Protein 6CZH (pdb70)

B-factor: mean 21.96, std 10.74, range [3.91, 73.45]

Radius of gyration: 17.22 Å; Cα contacts (8 Å, |Δi|>4): 605; chains: 2; bounding box: 49×54×32 Å

Foldseek 3Di:
DLQAAKWWKWKAKQVGKIKTWMKHWADDDPFKIKIWIWTAIPVGQTWTKIWMFGQDPVRWTWTWMFTVSVVGKIKIFTWAPPDSFKIKTWIAIPVGMTMIMMIGD/DAPLCPLPAAKWWKWKAKQVRKIKTWIKHWADDDNFKIKIWIWIAIPVGQTWTKIWMWGQDPVRWTWIWMFTVSVVRKIKIWTWADPDSFKIKTWIAIPVGMTMIMMIGD

Sequence (215 aa):
QLLPGTWQVTMMTTNEDGQTSQGQMMHFQPRSPYTLDIIVAQGTISDGRPITGYGKVTVKTDDTLHVNITTYPSLGNIKVQGQITMDSPTQATWNSTTSDGKKLTGTTLQRMSRAAQLLPGTWQVTMMTNEDGQTSQGQMHFQPRSPYTLDIVAQGTISDGRPITGYGKVTVKTDDTLHVVNITTYPSLGNIKVQGQITMDSPTQATWNSTTSDGKKLTGTTLQR

Structure (mmCIF, N/CA/C/O backbone):
data_6CZH
#
_entry.id   6CZH
#
_cell.length_a   48.061
_cell.length_b   59.382
_cell.length_c   72.836
_cell.angle_alpha   90.000
_cell.angle_beta   90.000
_cell.angle_gamma   90.000
#
_symmetry.space_group_name_H-M   'P 21 21 21'
#
loop_
_entity.id
_entity.type
_entity.pdbx_description
1 polymer mFAP0
2 non-polymer (5Z)-5-(3,5-difluoro-4-hydroxybenzylidene)-2,3-dimethyl-3,5-dihydro-4H-imidazol-4-one
3 water water
#
loop_
_atom_site.group_PDB
_atom_site.id
_atom_site.type_symbol
_atom_site.label_atom_id
_atom_site.label_alt_id
_atom_site.label_comp_id
_atom_site.label_asym_id
_atom_site.label_entity_id
_atom_site.label_seq_id
_atom_site.pdbx_PDB_ins_code
_atom_site.Cartn_x
_atom_site.Cartn_y
_atom_site.Cartn_z
_atom_site.occupancy
_atom_site.B_iso_or_equiv
_atom_site.auth_seq_id
_atom_site.auth_comp_id
_atom_site.auth_asym_id
_atom_site.auth_atom_id
_atom_site.pdbx_PDB_model_num
ATOM 1 N N . GLN A 1 6 ? 63.927 10.732 -1.077 1.00 40.23 6 GLN A N 1
ATOM 2 C CA . GLN A 1 6 ? 64.844 11.539 -1.874 1.00 24.95 6 GLN A CA 1
ATOM 3 C C . GLN A 1 6 ? 64.155 12.796 -2.396 1.00 14.81 6 GLN A C 1
ATOM 4 O O . GLN A 1 6 ? 64.810 13.791 -2.697 1.00 25.26 6 GLN A O 1
ATOM 10 N N . LEU A 1 7 ? 62.827 12.742 -2.502 1.00 21.99 7 LEU A N 1
ATOM 11 C CA . LEU A 1 7 ? 62.061 13.846 -3.066 1.00 25.49 7 LEU A CA 1
ATOM 12 C C . LEU A 1 7 ? 61.603 14.857 -2.022 1.00 22.08 7 LEU A C 1
ATOM 13 O O . LEU A 1 7 ? 61.212 15.971 -2.386 1.00 22.53 7 LEU A O 1
ATOM 15 N N . LEU A 1 8 ? 61.651 14.505 -0.746 1.00 24.23 8 LEU A N 1
ATOM 16 C CA . LEU A 1 8 ? 61.168 15.367 0.329 1.00 21.54 8 LEU A CA 1
ATOM 17 C C . LEU A 1 8 ? 61.973 16.655 0.473 1.00 16.36 8 LEU A C 1
ATOM 18 O O . LEU A 1 8 ? 61.383 17.729 0.665 1.00 21.40 8 LEU A O 1
ATOM 23 N N . PRO A 1 9 ? 63.305 16.600 0.413 1.00 15.70 9 PRO A N 1
ATOM 24 C CA . PRO A 1 9 ? 64.104 17.795 0.711 1.00 15.69 9 PRO A CA 1
ATOM 25 C C . PRO A 1 9 ? 63.636 19.017 -0.071 1.00 20.68 9 PRO A C 1
ATOM 26 O O . PRO A 1 9 ? 63.322 18.940 -1.261 1.00 23.70 9 PRO A O 1
ATOM 30 N N . GLY A 1 10 ? 63.575 20.148 0.618 1.00 15.98 10 GLY A N 1
ATOM 31 C CA . GLY A 1 10 ? 63.146 21.399 0.032 1.00 14.69 10 GLY A CA 1
ATOM 32 C C . GLY A 1 10 ? 61.931 21.962 0.738 1.00 14.53 10 GLY A C 1
ATOM 33 O O . GLY A 1 10 ? 61.542 21.525 1.826 1.00 11.74 10 GLY A O 1
ATOM 34 N N . THR A 1 11 ? 61.323 22.950 0.096 1.00 15.09 11 THR A N 1
ATOM 35 C CA . THR A 1 11 ? 60.191 23.678 0.647 1.00 15.14 11 THR A CA 1
ATOM 36 C C . THR A 1 11 ? 58.899 23.219 -0.015 1.00 19.69 11 THR A C 1
ATOM 37 O O . THR A 1 11 ? 58.843 23.036 -1.235 1.00 16.71 11 THR A O 1
ATOM 41 N N . TRP A 1 12 ? 57.864 23.029 0.800 1.00 9.75 12 TRP A N 1
ATOM 42 C CA . TRP A 1 12 ? 56.552 22.606 0.332 1.00 14.89 12 TRP A CA 1
ATOM 43 C C . TRP A 1 12 ? 55.492 23.581 0.818 1.00 22.68 12 TRP A C 1
ATOM 44 O O . TRP A 1 12 ? 55.534 24.035 1.967 1.00 9.74 12 TRP A O 1
ATOM 55 N N . GLN A 1 13 ? 54.543 23.898 -0.061 1.00 15.77 13 GLN A N 1
ATOM 56 C CA . GLN A 1 13 ? 53.349 24.629 0.338 1.00 16.68 13 GLN A CA 1
ATOM 57 C C . GLN A 1 13 ? 52.353 23.646 0.945 1.00 14.28 13 GLN A C 1
ATOM 58 O O . GLN A 1 13 ? 52.133 22.558 0.400 1.00 17.41 13 GLN A O 1
ATOM 64 N N . VAL A 1 14 ? 51.758 24.015 2.078 1.00 18.58 14 VAL A N 1
ATOM 65 C CA . VAL A 1 14 ? 50.964 23.082 2.869 1.00 13.98 14 VAL A CA 1
ATOM 66 C C . VAL A 1 14 ? 49.610 23.697 3.198 1.00 15.74 14 VAL A C 1
ATOM 67 O O . VAL A 1 14 ? 49.520 24.862 3.600 1.00 12.72 14 VAL A O 1
ATOM 71 N N . THR A 1 15 ? 48.562 22.892 3.039 1.00 12.36 15 THR A N 1
ATOM 72 C CA . THR A 1 15 ? 47.214 23.232 3.468 1.00 18.20 15 THR A CA 1
ATOM 73 C C . THR A 1 15 ? 46.707 22.085 4.326 1.00 10.76 15 THR A C 1
ATOM 74 O O . THR A 1 15 ? 46.898 20.916 3.984 1.00 13.08 15 THR A O 1
ATOM 78 N N . MET A 1 16 ? 46.072 22.408 5.447 1.00 13.33 16 MET A N 1
ATOM 79 C CA A MET A 1 16 ? 45.639 21.389 6.392 0.53 8.63 16 MET A CA 1
ATOM 80 C CA B MET A 1 16 ? 45.619 21.368 6.355 0.47 8.76 16 MET A CA 1
ATOM 81 C C . MET A 1 16 ? 44.253 21.717 6.920 1.00 13.06 16 MET A C 1
ATOM 82 O O . MET A 1 16 ? 43.806 22.866 6.894 1.00 12.59 16 MET A O 1
ATOM 91 N N . THR A 1 17 ? 43.582 20.681 7.409 1.00 11.92 17 THR A N 1
ATOM 92 C CA A THR A 1 17 ? 42.302 20.799 8.087 0.59 12.14 17 THR A CA 1
ATOM 93 C CA B THR A 1 17 ? 42.308 20.807 8.096 0.41 12.16 17 THR A CA 1
ATOM 94 C C . THR A 1 17 ? 42.331 19.878 9.298 1.00 9.49 17 THR A C 1
ATOM 95 O O . THR A 1 17 ? 42.893 18.781 9.232 1.00 14.26 17 THR A O 1
ATOM 102 N N . ASN A 1 18 ? 41.742 20.322 10.406 1.00 10.61 18 ASN A N 1
ATOM 103 C CA . ASN A 1 18 ? 41.748 19.487 11.596 1.00 9.13 18 ASN A CA 1
ATOM 104 C C . ASN A 1 18 ? 40.323 19.110 11.984 1.00 11.36 18 ASN A C 1
ATOM 105 O O . ASN A 1 18 ? 39.338 19.573 11.397 1.00 9.70 18 ASN A O 1
ATOM 110 N N . GLU A 1 19 ? 40.241 18.226 12.976 1.00 11.72 19 GLU A N 1
ATOM 111 C CA . GLU A 1 19 ? 38.966 17.657 13.392 1.00 16.97 19 GLU A CA 1
ATOM 112 C C . GLU A 1 19 ? 38.058 18.691 14.037 1.00 16.96 19 GLU A C 1
ATOM 113 O O . GLU A 1 19 ? 36.838 18.486 14.085 1.00 14.21 19 GLU A O 1
ATOM 119 N N . ASP A 1 20 ? 38.623 19.787 14.543 1.00 11.14 20 ASP A N 1
ATOM 120 C CA . ASP A 1 20 ? 37.833 20.900 15.049 1.00 14.43 20 ASP A CA 1
ATOM 121 C C . ASP A 1 20 ? 37.299 21.790 13.939 1.00 14.82 20 ASP A C 1
ATOM 122 O O . ASP A 1 20 ? 36.759 22.863 14.230 1.00 14.52 20 ASP A O 1
ATOM 127 N N . GLY A 1 21 ? 37.434 21.376 12.680 1.00 12.23 21 GLY A N 1
ATOM 128 C CA . GLY A 1 21 ? 36.903 22.159 11.582 1.00 11.52 21 GLY A CA 1
ATOM 129 C C . GLY A 1 21 ? 37.675 23.417 11.270 1.00 12.76 21 GLY A C 1
ATOM 130 O O . GLY A 1 21 ? 37.134 24.321 10.626 1.00 12.78 21 GLY A O 1
ATOM 131 N N . GLN A 1 22 ? 38.919 23.511 11.720 1.00 12.45 22 GLN A N 1
ATOM 132 C CA . GLN A 1 22 ? 39.786 24.621 11.373 1.00 10.22 22 GLN A CA 1
ATOM 133 C C . GLN A 1 22 ? 40.657 24.236 10.177 1.00 7.81 22 GLN A C 1
ATOM 134 O O . GLN A 1 22 ? 40.865 23.057 9.884 1.00 12.75 22 GLN A O 1
ATOM 140 N N . THR A 1 23 ? 41.149 25.248 9.475 1.00 12.25 23 THR A N 1
ATOM 141 C CA . THR A 1 23 ? 42.077 25.047 8.375 1.00 13.02 23 THR A CA 1
ATOM 142 C C . THR A 1 23 ? 43.355 25.832 8.638 1.00 18.71 23 THR A C 1
ATOM 143 O O . THR A 1 23 ? 43.382 26.764 9.445 1.00 13.38 23 THR A O 1
ATOM 147 N N . SER A 1 24 ? 44.422 25.448 7.945 1.00 14.42 24 SER A N 1
ATOM 148 C CA . SER A 1 24 ? 45.699 26.127 8.095 1.00 15.18 24 SER A CA 1
ATOM 149 C C . SER A 1 24 ? 46.389 26.202 6.742 1.00 8.41 24 SER A C 1
ATOM 150 O O . SER A 1 24 ? 46.135 25.388 5.852 1.00 11.99 24 SER A O 1
ATOM 153 N N . GLN A 1 25 ? 47.250 27.208 6.591 1.00 13.08 25 GLN A N 1
ATOM 154 C CA . GLN A 1 25 ? 48.037 27.400 5.383 1.00 10.78 25 GLN A CA 1
ATOM 155 C C . GLN A 1 25 ? 49.448 27.808 5.781 1.00 9.26 25 GLN A C 1
ATOM 156 O O . GLN A 1 25 ? 49.639 28.545 6.753 1.00 10.24 25 GLN A O 1
ATOM 159 N N . GLY A 1 26 ? 50.436 27.314 5.042 1.00 14.46 26 GLY A N 1
ATOM 160 C CA . GLY A 1 26 ? 51.815 27.658 5.356 1.00 13.84 26 GLY A CA 1
ATOM 161 C C . GLY A 1 26 ? 52.792 26.832 4.550 1.00 10.42 26 GLY A C 1
ATOM 162 O O . GLY A 1 26 ? 52.493 26.403 3.429 1.00 11.90 26 GLY A O 1
ATOM 163 N N . GLN A 1 27 ? 53.967 26.615 5.137 1.00 9.10 27 GLN A N 1
ATOM 164 C CA . GLN A 1 27 ? 55.042 25.915 4.456 1.00 10.41 27 GLN A CA 1
ATOM 165 C C . GLN A 1 27 ? 55.696 24.918 5.397 1.00 6.79 27 GLN A C 1
ATOM 166 O O . GLN A 1 27 ? 55.667 25.068 6.625 1.00 7.78 27 GLN A O 1
ATOM 172 N N A MET A 1 28 ? 56.260 23.876 4.804 0.82 6.31 28 MET A N 1
ATOM 173 N N B MET A 1 28 ? 56.316 23.908 4.794 0.18 6.80 28 MET A N 1
ATOM 174 C CA A MET A 1 28 ? 57.120 22.941 5.511 0.82 7.26 28 MET A CA 1
ATOM 175 C CA B MET A 1 28 ? 57.108 22.914 5.504 0.18 7.72 28 MET A CA 1
ATOM 176 C C A MET A 1 28 ? 58.432 22.841 4.754 0.82 9.32 28 MET A C 1
ATOM 177 C C B MET A 1 28 ? 58.422 22.729 4.762 0.18 9.23 28 MET A C 1
ATOM 178 O O A MET A 1 28 ? 58.449 22.845 3.520 0.82 9.99 28 MET A O 1
ATOM 179 O O B MET A 1 28 ? 58.428 22.544 3.541 0.18 10.08 28 MET A O 1
ATOM 188 N N . HIS A 1 29 ? 59.530 22.786 5.496 1.00 6.66 29 HIS A N 1
ATOM 189 C CA . HIS A 1 29 ? 60.863 22.753 4.916 1.00 5.66 29 HIS A CA 1
ATOM 190 C C . HIS A 1 29 ? 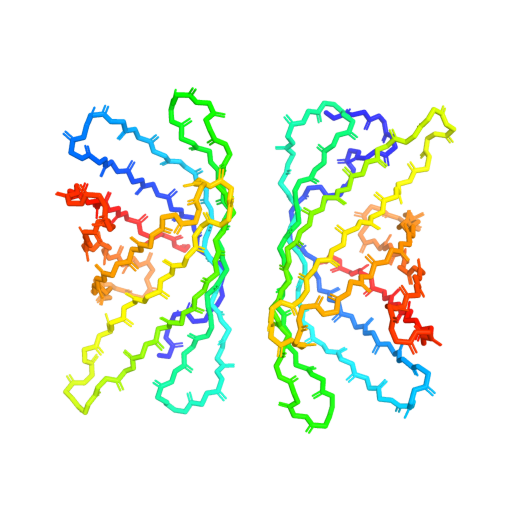61.589 21.531 5.453 1.00 8.57 29 HIS A C 1
ATOM 191 O O . HIS A 1 29 ? 61.659 21.334 6.672 1.00 5.81 29 HIS A O 1
ATOM 198 N N . PHE A 1 30 ? 62.110 20.709 4.545 1.00 7.00 30 PHE A N 1
ATOM 199 C CA . PHE A 1 30 ? 62.734 19.438 4.880 1.00 8.05 30 PHE A CA 1
ATOM 200 C C . PHE A 1 30 ? 64.223 19.504 4.581 1.00 12.28 30 PHE A C 1
ATOM 201 O O . PHE A 1 30 ? 64.623 19.903 3.483 1.00 13.46 30 PHE A O 1
ATOM 209 N N . GLN A 1 31 ? 65.033 19.100 5.555 1.00 9.15 31 GLN A N 1
ATOM 210 C CA . GLN A 1 31 ? 66.486 19.158 5.470 1.00 15.00 31 GLN A CA 1
ATOM 211 C C . GLN A 1 31 ? 67.048 17.753 5.632 1.00 15.88 31 GLN A C 1
ATOM 212 O O . GLN A 1 31 ? 66.871 17.144 6.700 1.00 13.90 31 GLN A O 1
ATOM 218 N N . PRO A 1 32 ? 67.717 17.185 4.631 1.00 21.85 32 PRO A N 1
ATOM 219 C CA . PRO A 1 32 ? 68.306 15.854 4.819 1.00 22.28 32 PRO A CA 1
ATOM 220 C C . PRO A 1 32 ? 69.340 15.874 5.936 1.00 14.71 32 PRO A C 1
ATOM 221 O O . PRO A 1 32 ? 70.091 16.836 6.096 1.00 19.45 32 PRO A O 1
ATOM 225 N N . ARG A 1 33 ? 69.353 14.815 6.724 1.00 21.93 33 ARG A N 1
ATOM 226 C CA . ARG A 1 33 ? 70.288 14.695 7.838 1.00 26.66 33 ARG A CA 1
ATOM 227 C C . ARG A 1 33 ? 71.101 13.415 7.787 1.00 35.70 33 ARG A C 1
ATOM 228 O O . ARG A 1 33 ? 72.313 13.449 8.018 1.00 35.15 33 ARG A O 1
ATOM 236 N N . SER A 1 34 ? 70.464 12.294 7.497 1.00 29.02 34 SER A N 1
ATOM 237 C CA . SER A 1 34 ? 71.103 10.995 7.383 1.00 40.50 34 SER A CA 1
ATOM 238 C C . SER A 1 34 ? 70.257 10.158 6.435 1.00 29.36 34 SER A C 1
ATOM 239 O O . SER A 1 34 ? 69.225 10.636 5.946 1.00 31.57 34 SER A O 1
ATOM 242 N N . PRO A 1 35 ? 70.652 8.921 6.137 1.00 29.80 35 PRO A N 1
ATOM 243 C CA . PRO A 1 35 ? 69.797 8.077 5.290 1.00 32.70 35 PRO A CA 1
ATOM 244 C C . PRO A 1 35 ? 68.448 7.781 5.917 1.00 32.80 35 PRO A C 1
ATOM 245 O O . PRO A 1 35 ? 67.520 7.396 5.195 1.00 30.01 35 PRO A O 1
ATOM 249 N N . TYR A 1 36 ? 68.300 7.962 7.231 1.00 24.03 36 TYR A N 1
ATOM 250 C CA . TYR A 1 36 ? 67.095 7.537 7.934 1.00 43.59 36 TYR A CA 1
ATOM 251 C C . TYR A 1 36 ? 66.326 8.684 8.581 1.00 36.36 36 TYR A C 1
ATOM 252 O O . TYR A 1 36 ? 65.353 8.426 9.298 1.00 31.23 36 TYR A O 1
ATOM 261 N N . THR A 1 37 ? 66.714 9.937 8.350 1.00 27.87 37 THR A N 1
ATOM 262 C CA . THR A 1 37 ? 65.974 11.042 8.946 1.00 26.77 37 THR A CA 1
ATOM 263 C C . THR A 1 37 ? 66.181 12.319 8.144 1.00 27.36 37 THR A C 1
ATOM 264 O O . THR A 1 37 ? 67.261 12.565 7.600 1.00 20.65 37 THR A O 1
ATOM 268 N N . LEU A 1 38 ? 65.119 13.120 8.080 1.00 20.87 38 LEU A N 1
ATOM 269 C CA . LEU A 1 38 ? 65.168 14.498 7.618 1.00 16.02 38 LEU A CA 1
ATOM 270 C C . LEU A 1 38 ? 64.610 15.388 8.719 1.00 13.77 38 LEU A C 1
ATOM 271 O O . LEU A 1 38 ? 63.679 14.995 9.432 1.00 13.58 38 LEU A O 1
ATOM 276 N N . ASP A 1 39 ? 65.184 16.579 8.859 1.00 14.59 39 ASP A N 1
ATOM 277 C CA . ASP A 1 39 ? 64.649 17.569 9.783 1.00 13.49 39 ASP A CA 1
ATOM 278 C C . ASP A 1 39 ? 63.542 18.365 9.107 1.00 8.81 39 ASP A C 1
ATOM 279 O O . ASP A 1 39 ? 63.594 18.618 7.903 1.00 12.89 39 ASP A O 1
ATOM 284 N N . ILE A 1 40 ? 62.536 18.758 9.886 1.00 9.63 40 ILE A N 1
ATOM 285 C CA A ILE A 1 40 ? 61.412 19.558 9.406 0.48 10.24 40 ILE A CA 1
ATOM 286 C CA B ILE A 1 40 ? 61.436 19.568 9.388 0.52 10.29 40 ILE A CA 1
ATOM 287 C C . ILE A 1 40 ? 61.311 20.815 10.250 1.00 9.61 40 ILE A C 1
ATOM 288 O O . ILE A 1 40 ? 61.487 20.761 11.474 1.00 9.46 40 ILE A O 1
ATOM 297 N N . VAL A 1 41 ? 61.017 21.943 9.602 1.00 5.14 41 VAL A N 1
ATOM 298 C CA . VAL A 1 41 ? 60.557 23.159 10.265 1.00 5.83 41 VAL A CA 1
ATOM 299 C C . VAL A 1 41 ? 59.302 23.607 9.531 1.00 8.42 41 VAL A C 1
ATOM 300 O O . VAL A 1 41 ? 59.158 23.393 8.323 1.00 9.15 41 VAL A O 1
ATOM 304 N N . ALA A 1 42 ? 58.376 24.213 10.270 1.00 6.37 42 ALA A N 1
ATOM 305 C CA . ALA A 1 42 ? 57.067 24.525 9.721 1.00 7.84 42 ALA A CA 1
ATOM 306 C C . ALA A 1 42 ? 56.645 25.925 10.138 1.00 8.95 42 ALA A C 1
ATOM 307 O O . ALA A 1 42 ? 56.904 26.349 11.268 1.00 7.75 42 ALA A O 1
ATOM 309 N N . GLN A 1 43 ? 56.000 26.635 9.214 1.00 7.73 43 GLN A N 1
ATOM 310 C CA . GLN A 1 43 ? 55.441 27.959 9.460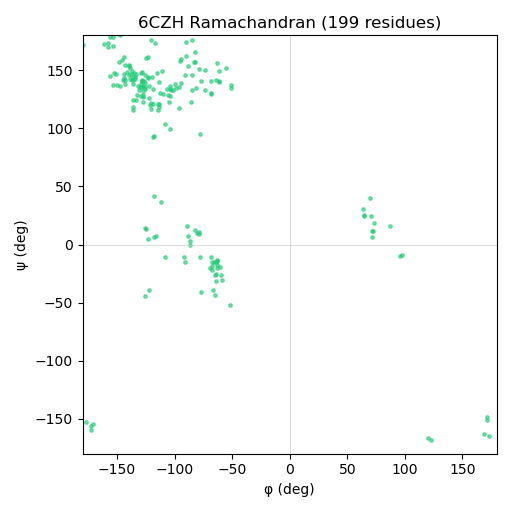 1.00 11.03 43 GLN A CA 1
ATOM 311 C C . GLN A 1 43 ? 54.058 28.044 8.833 1.00 10.57 43 GLN A C 1
ATOM 312 O O . GLN A 1 43 ? 53.797 27.434 7.793 1.00 12.59 43 GLN A O 1
ATOM 318 N N . GLY A 1 44 ? 53.184 28.837 9.444 1.00 13.29 44 GLY A N 1
ATOM 319 C CA . GLY A 1 44 ? 51.888 29.084 8.839 1.00 11.11 44 GLY A CA 1
ATOM 320 C C . GLY A 1 44 ? 50.947 29.775 9.805 1.00 8.53 44 GLY A C 1
ATOM 321 O O . GLY A 1 44 ? 51.373 30.342 10.813 1.00 10.90 44 GLY A O 1
ATOM 322 N N . THR A 1 45 ? 49.658 29.714 9.472 1.00 12.55 45 THR A N 1
ATOM 323 C CA . THR A 1 45 ? 48.610 30.330 10.272 1.00 12.78 45 THR A CA 1
ATOM 324 C C . THR A 1 45 ? 47.374 29.442 10.261 1.00 13.89 45 THR A C 1
ATOM 325 O O . THR A 1 45 ? 47.003 28.890 9.219 1.00 11.46 45 THR A O 1
ATOM 329 N N . ILE A 1 46 ? 46.745 29.303 11.421 1.00 15.93 46 ILE A N 1
ATOM 330 C CA . ILE A 1 46 ? 45.481 28.587 11.539 1.00 10.75 46 ILE A CA 1
ATOM 331 C C . ILE A 1 46 ? 44.337 29.568 11.307 1.00 14.48 46 ILE A C 1
ATOM 332 O O . ILE A 1 46 ? 44.465 30.774 11.537 1.00 13.93 46 ILE A O 1
ATOM 337 N N . SER A 1 47 ? 43.198 29.041 10.850 1.00 13.40 47 SER A N 1
ATOM 338 C CA . SER A 1 47 ? 42.070 29.890 10.477 1.00 21.05 47 SER A CA 1
ATOM 339 C C . SER A 1 47 ? 41.493 30.665 11.656 1.00 22.35 47 SER A C 1
ATOM 340 O O . SER A 1 47 ? 40.723 31.608 11.442 1.00 24.33 47 SER A O 1
ATOM 343 N N . ASP A 1 48 ? 41.821 30.288 12.888 1.00 12.52 48 ASP A N 1
ATOM 344 C CA . ASP A 1 48 ? 41.409 31.071 14.044 1.00 23.09 48 ASP A CA 1
ATOM 345 C C . ASP A 1 48 ? 42.397 32.182 14.371 1.00 30.09 48 ASP A C 1
ATOM 346 O O . ASP A 1 48 ? 42.209 32.889 15.368 1.00 25.10 48 ASP A O 1
ATOM 351 N N . GLY A 1 49 ? 43.441 32.350 13.558 1.00 25.18 49 GLY A N 1
ATOM 352 C CA . GLY A 1 49 ? 44.424 33.393 13.746 1.00 19.28 49 GLY A CA 1
ATOM 353 C C . GLY A 1 49 ? 45.693 32.966 14.457 1.00 21.82 49 GLY A C 1
ATOM 354 O O . GLY A 1 49 ? 46.643 33.756 14.506 1.00 24.19 49 GLY A O 1
ATOM 355 N N . ARG A 1 50 ? 45.741 31.754 15.001 1.00 17.12 50 ARG A N 1
ATOM 356 C CA . ARG A 1 50 ? 46.917 31.311 15.744 1.00 15.50 50 ARG A CA 1
ATOM 357 C C . ARG A 1 50 ? 48.104 31.132 14.804 1.00 17.88 50 ARG A C 1
ATOM 358 O O . ARG A 1 50 ? 47.983 30.445 13.782 1.00 12.81 50 ARG A O 1
ATOM 366 N N . PRO A 1 51 ? 49.262 31.708 15.118 1.00 15.54 51 PRO A N 1
ATOM 367 C CA . PRO A 1 51 ? 50.447 31.477 14.287 1.00 17.41 51 PRO A CA 1
ATOM 368 C C . PRO A 1 51 ? 51.000 30.078 14.494 1.00 10.28 51 PRO A C 1
ATOM 369 O O . PRO A 1 51 ? 50.886 29.491 15.573 1.00 13.18 51 PRO A O 1
ATOM 373 N N . ILE A 1 52 ? 51.623 29.550 13.442 1.00 9.86 52 ILE A N 1
ATOM 374 C CA . ILE A 1 52 ? 52.206 28.213 13.459 1.00 12.72 52 ILE A CA 1
ATOM 375 C C . ILE A 1 52 ? 53.721 28.332 13.349 1.00 9.07 52 ILE A C 1
ATOM 376 O O . ILE A 1 52 ? 54.239 28.881 12.369 1.00 12.23 52 ILE A O 1
ATOM 381 N N . THR A 1 53 ? 54.423 27.808 14.351 1.00 9.46 53 THR A N 1
ATOM 382 C CA . THR A 1 53 ? 55.865 27.584 14.291 1.00 12.46 53 THR A CA 1
ATOM 383 C C . THR A 1 53 ? 56.132 26.207 14.874 1.00 10.08 53 THR A C 1
ATOM 384 O O . THR A 1 53 ? 55.742 25.928 16.011 1.00 16.61 53 THR A O 1
ATOM 388 N N . GLY A 1 54 ? 56.787 25.345 14.102 1.00 10.98 54 GLY A N 1
ATOM 389 C CA . GLY A 1 54 ? 56.999 23.980 14.525 1.00 7.04 54 GLY A CA 1
ATOM 390 C C . GLY A 1 54 ? 58.300 23.436 13.976 1.00 11.61 54 GLY A C 1
ATOM 391 O O . GLY A 1 54 ? 58.834 23.917 12.974 1.00 8.58 54 GLY A O 1
ATOM 392 N N . TYR A 1 55 ? 58.810 22.416 14.661 1.00 9.04 55 TYR A N 1
ATOM 393 C CA . TYR A 1 55 ? 60.028 21.757 14.214 1.00 10.42 55 TYR A CA 1
ATOM 394 C C . TYR A 1 55 ? 60.001 20.303 14.652 1.00 11.51 55 TYR A C 1
ATOM 395 O O . TYR A 1 55 ? 59.458 19.968 15.710 1.00 16.09 55 TYR A O 1
ATOM 404 N N . GLY A 1 56 ? 60.595 19.445 13.834 1.00 12.78 56 GLY A N 1
ATOM 405 C CA . GLY A 1 56 ? 60.579 18.034 14.128 1.00 15.20 56 GLY A CA 1
ATOM 406 C C . GLY A 1 56 ? 61.482 17.264 13.200 1.00 21.08 56 GLY A C 1
ATOM 407 O O . GLY A 1 56 ? 62.439 17.806 12.642 1.00 15.49 56 GLY A O 1
ATOM 408 N N . LYS A 1 57 ? 61.148 15.992 13.030 1.00 16.43 57 LYS A N 1
ATOM 409 C CA . LYS A 1 57 ? 61.954 15.088 12.230 1.00 23.92 57 LYS A CA 1
ATOM 410 C C . LYS A 1 57 ? 61.048 14.123 11.487 1.00 22.30 57 LYS A C 1
ATOM 411 O O . LYS A 1 57 ? 60.009 13.706 12.007 1.00 24.05 57 LYS A O 1
ATOM 414 N N . VAL A 1 58 ? 61.436 13.793 10.260 1.00 19.47 58 VAL A N 1
ATOM 415 C CA . VAL A 1 58 ? 60.868 12.670 9.528 1.00 15.41 58 VAL A CA 1
ATOM 416 C C . VAL A 1 58 ? 61.806 11.491 9.731 1.00 32.33 58 VAL A C 1
ATOM 417 O O . VAL A 1 58 ? 62.979 11.556 9.349 1.00 25.08 58 VAL A O 1
ATOM 421 N N . THR A 1 59 ? 61.306 10.427 10.352 1.00 27.33 59 THR A N 1
ATOM 422 C CA . THR A 1 59 ? 62.069 9.200 10.540 1.00 21.85 59 THR A CA 1
ATOM 423 C C . THR A 1 59 ? 61.620 8.180 9.504 1.00 16.88 59 THR A C 1
ATOM 424 O O . THR A 1 59 ? 60.418 7.982 9.302 1.00 29.29 59 THR A O 1
ATOM 426 N N . VAL A 1 60 ? 62.583 7.543 8.847 1.00 37.93 60 VAL A N 1
ATOM 427 C CA . VAL A 1 60 ? 62.309 6.560 7.806 1.00 28.89 60 VAL A CA 1
ATOM 428 C C . VAL A 1 60 ? 62.565 5.178 8.388 1.00 33.45 60 VAL A C 1
ATOM 429 O O . VAL A 1 60 ? 63.670 4.890 8.863 1.00 30.70 60 VAL A O 1
ATOM 433 N N . LYS A 1 61 ? 61.547 4.323 8.356 1.00 26.64 61 LYS A N 1
ATOM 434 C CA . LYS A 1 61 ? 61.695 2.966 8.854 1.00 49.78 61 LYS A CA 1
ATOM 435 C C . LYS A 1 61 ? 62.268 2.069 7.757 1.00 46.27 61 LYS A C 1
ATOM 436 O O . LYS A 1 61 ? 62.473 2.488 6.616 1.00 51.26 61 LYS A O 1
ATOM 442 N N . THR A 1 62 ? 62.531 0.809 8.110 1.00 49.11 62 THR A N 1
ATOM 443 C CA . THR A 1 62 ? 63.108 -0.120 7.144 1.00 59.01 62 THR A CA 1
ATOM 444 C C . THR A 1 62 ? 62.164 -0.380 5.977 1.00 50.13 62 THR A C 1
ATOM 445 O O . THR A 1 62 ? 62.620 -0.628 4.855 1.00 41.97 62 THR A O 1
ATOM 449 N N . ASP A 1 63 ? 60.854 -0.329 6.217 1.00 52.24 63 ASP A N 1
ATOM 450 C CA . ASP A 1 63 ? 59.858 -0.493 5.164 1.00 64.76 63 ASP A CA 1
ATOM 451 C C . ASP A 1 63 ? 59.599 0.797 4.391 1.00 58.99 63 ASP A C 1
ATOM 452 O O . ASP A 1 63 ? 58.621 0.866 3.636 1.00 43.20 63 ASP A O 1
ATOM 457 N N . ASP A 1 64 ? 60.444 1.813 4.568 1.00 45.90 64 ASP A N 1
ATOM 458 C CA . ASP A 1 64 ? 60.374 3.083 3.853 1.00 44.87 64 ASP A CA 1
ATOM 459 C C . ASP A 1 64 ? 59.196 3.947 4.282 1.00 46.56 64 ASP A C 1
ATOM 460 O O . ASP A 1 64 ? 58.952 4.992 3.666 1.00 56.67 64 ASP A O 1
ATOM 462 N N . THR A 1 65 ? 58.456 3.549 5.315 1.00 41.39 65 THR A N 1
ATOM 463 C CA . THR A 1 65 ? 57.374 4.390 5.808 1.00 37.92 65 THR A CA 1
ATOM 464 C C . THR A 1 65 ? 57.935 5.697 6.353 1.00 35.92 65 THR A C 1
ATOM 465 O O . THR A 1 65 ? 58.995 5.721 6.984 1.00 25.18 65 THR A O 1
ATOM 469 N N . LEU A 1 66 ? 57.215 6.789 6.102 1.00 33.53 66 LEU A N 1
ATOM 470 C CA . LEU A 1 66 ? 57.647 8.133 6.479 1.00 33.08 66 LEU A CA 1
ATOM 471 C C . LEU A 1 66 ? 56.851 8.579 7.699 1.00 18.92 66 LEU A C 1
ATOM 472 O O . LEU A 1 66 ? 55.711 9.032 7.578 1.00 27.72 66 LEU A O 1
ATOM 477 N N . HIS A 1 67 ? 57.460 8.462 8.873 1.00 25.72 67 HIS A N 1
ATOM 478 C CA . HIS A 1 67 ? 56.850 8.898 10.120 1.00 27.95 67 HIS A CA 1
ATOM 479 C C . HIS A 1 67 ? 57.342 10.293 10.477 1.00 29.21 67 HIS A C 1
ATOM 480 O O . HIS A 1 67 ? 58.539 10.583 10.388 1.00 23.64 67 HIS A O 1
ATOM 487 N N . VAL A 1 68 ? 56.415 11.157 10.883 1.00 21.88 68 VAL A N 1
ATOM 488 C CA . VAL A 1 68 ? 56.726 12.540 11.221 1.00 16.98 68 VAL A CA 1
ATOM 489 C C . VAL A 1 68 ? 56.374 12.783 12.683 1.00 16.87 68 VAL A C 1
ATOM 490 O O . VAL A 1 68 ? 55.299 12.384 13.148 1.00 17.81 68 VAL A O 1
ATOM 494 N N . ASN A 1 69 ? 57.291 13.420 13.406 1.00 15.61 69 ASN A N 1
ATOM 495 C CA . ASN A 1 69 ? 57.036 13.949 14.739 1.00 20.28 69 ASN A CA 1
ATOM 496 C C . ASN A 1 69 ? 57.456 15.409 14.752 1.00 26.30 69 ASN A C 1
ATOM 497 O O . ASN A 1 69 ? 58.577 15.737 14.350 1.00 24.96 69 ASN A O 1
ATOM 502 N N . ILE A 1 70 ? 56.559 16.282 15.207 1.00 17.80 70 ILE A N 1
ATOM 503 C CA . ILE A 1 70 ? 56.809 17.716 15.207 1.00 17.62 70 ILE A CA 1
ATOM 504 C C . ILE A 1 70 ? 56.167 18.340 16.438 1.00 16.94 70 ILE A C 1
ATOM 505 O O . ILE A 1 70 ? 55.076 17.935 16.858 1.00 16.41 70 ILE A O 1
ATOM 510 N N . THR A 1 71 ? 56.857 19.319 17.022 1.00 15.13 71 THR A N 1
ATOM 511 C CA A THR A 1 71 ? 56.357 20.080 18.158 0.61 19.03 71 THR A CA 1
ATOM 512 C CA B THR A 1 71 ? 56.349 20.079 18.154 0.39 19.00 71 THR A CA 1
ATOM 513 C C . THR A 1 71 ? 56.178 21.535 17.748 1.00 15.09 71 THR A C 1
ATOM 514 O O . THR A 1 71 ? 56.976 22.076 16.974 1.00 13.02 71 THR A O 1
ATOM 521 N N . TYR A 1 72 ? 55.133 22.172 18.276 1.00 10.14 72 TYR A N 1
ATOM 522 C CA . TYR A 1 72 ? 54.760 23.535 17.898 1.00 10.65 72 TYR A CA 1
ATOM 523 C C . TYR A 1 72 ? 54.832 24.471 19.097 1.00 20.33 72 TYR A C 1
ATOM 524 O O . TYR A 1 72 ? 53.850 24.618 19.840 1.00 17.70 72 TYR A O 1
ATOM 533 N N . PRO A 1 73 ? 55.965 25.145 19.314 1.00 17.78 73 PRO A N 1
ATOM 534 C CA . PRO A 1 73 ? 56.033 26.099 20.434 1.00 18.56 73 PRO A CA 1
ATOM 535 C C . PRO A 1 73 ? 55.009 27.215 20.341 1.00 21.68 73 PRO A C 1
ATOM 536 O O . PRO A 1 73 ? 54.620 27.772 21.376 1.00 25.56 73 PRO A O 1
ATOM 540 N N . SER A 1 74 ? 54.552 27.560 19.138 1.00 13.15 74 SER A N 1
ATOM 541 C CA . SER A 1 74 ? 53.583 28.636 18.985 1.00 13.99 74 SER A CA 1
ATOM 542 C C . SER A 1 74 ? 52.167 28.213 19.348 1.00 17.02 74 SER A C 1
ATOM 543 O O . SER A 1 74 ? 51.288 29.076 19.446 1.00 21.05 74 SER A O 1
ATOM 546 N N . LEU A 1 75 ? 51.930 26.918 19.529 1.00 18.79 75 LEU A N 1
ATOM 547 C CA . LEU A 1 75 ? 50.629 26.361 19.874 1.00 19.47 75 LEU A CA 1
ATOM 548 C C . LEU A 1 75 ? 50.689 25.667 21.228 1.00 22.39 75 LEU A C 1
ATOM 549 O O . LEU A 1 75 ? 50.146 24.578 21.414 1.00 24.77 75 LEU A O 1
ATOM 554 N N . GLY A 1 76 ? 51.372 26.284 22.189 1.00 25.46 76 GLY A N 1
ATOM 555 C CA . GLY A 1 76 ? 51.467 25.701 23.516 1.00 29.13 76 GLY A CA 1
ATOM 556 C C . GLY A 1 76 ? 52.180 24.369 23.557 1.00 30.56 76 GLY A C 1
ATOM 557 O O . GLY A 1 76 ? 51.867 23.529 24.409 1.00 28.20 76 GLY A O 1
ATOM 558 N N . ASN A 1 77 ? 53.132 24.147 22.650 1.00 19.93 77 ASN A N 1
ATOM 559 C CA . ASN A 1 77 ? 53.948 22.935 22.638 1.00 19.95 77 ASN A CA 1
ATOM 560 C C . ASN A 1 77 ? 53.129 21.677 22.362 1.00 19.10 77 ASN A C 1
ATOM 561 O O . ASN A 1 77 ? 53.522 20.579 22.762 1.00 28.50 77 ASN A O 1
ATOM 566 N N . ILE A 1 78 ? 51.987 21.802 21.684 1.00 19.11 78 ILE A N 1
ATOM 567 C CA . ILE A 1 78 ? 51.298 20.599 21.245 1.00 22.09 78 ILE A CA 1
ATOM 568 C C . ILE A 1 78 ? 52.220 19.839 20.297 1.00 23.98 78 ILE A C 1
ATOM 569 O O . ILE A 1 78 ? 53.049 20.427 19.589 1.00 23.04 78 ILE A O 1
ATOM 574 N N . LYS A 1 79 ? 52.081 18.518 20.292 1.00 17.94 79 LYS A N 1
ATOM 575 C CA . LYS A 1 79 ? 52.889 17.643 19.461 1.00 19.68 79 LYS A CA 1
ATOM 576 C C . LYS A 1 79 ? 52.002 16.944 18.441 1.00 26.80 79 LYS A C 1
ATOM 577 O O . LYS A 1 79 ? 50.831 16.659 18.704 1.00 25.04 79 LYS A O 1
ATOM 581 N N . VAL A 1 80 ? 52.568 16.681 17.266 1.00 19.09 80 VAL A N 1
ATOM 582 C CA . VAL A 1 80 ? 51.857 16.021 16.179 1.00 13.39 80 VAL A CA 1
ATOM 583 C C . VAL A 1 80 ? 52.690 14.838 15.717 1.00 24.49 80 VAL A C 1
ATOM 584 O O . VAL A 1 80 ? 53.901 14.970 15.505 1.00 16.75 80 VAL A O 1
ATOM 588 N N . GLN A 1 81 ? 52.045 13.685 15.575 1.00 14.89 81 GLN A N 1
ATOM 589 C CA . GLN A 1 81 ? 52.705 12.457 15.161 1.00 25.13 81 GLN A CA 1
ATOM 590 C C . GLN A 1 81 ? 51.884 11.848 14.041 1.00 19.69 81 GLN A C 1
ATOM 591 O O . GLN A 1 81 ? 50.654 11.780 14.137 1.00 19.89 81 GLN A O 1
ATOM 594 N N . GLY A 1 82 ? 52.550 11.436 12.974 1.00 21.24 82 GLY A N 1
ATOM 595 C CA . GLY A 1 82 ? 51.834 10.882 11.848 1.00 21.68 82 GLY A CA 1
ATOM 596 C C . GLY A 1 82 ? 52.766 10.303 10.809 1.00 20.66 82 GLY A C 1
ATOM 597 O O . GLY A 1 82 ? 53.923 9.986 11.092 1.00 18.92 82 GLY A O 1
ATOM 598 N N . GLN A 1 83 ? 52.235 10.164 9.598 1.00 17.64 83 GLN A N 1
ATOM 599 C CA . GLN A 1 83 ? 52.964 9.610 8.470 1.00 29.50 83 GLN A CA 1
ATOM 600 C C . GLN A 1 83 ? 52.745 10.480 7.246 1.00 21.10 83 GLN A C 1
ATOM 601 O O . GLN A 1 83 ? 51.658 11.027 7.040 1.00 25.21 83 GLN A O 1
ATOM 607 N N . ILE A 1 84 ? 53.790 10.597 6.433 1.00 18.19 84 ILE A N 1
ATOM 608 C CA . ILE A 1 84 ? 53.719 11.272 5.145 1.00 18.97 84 ILE A CA 1
ATOM 609 C C . ILE A 1 84 ? 53.694 10.211 4.055 1.00 24.95 84 ILE A C 1
ATOM 610 O O . ILE A 1 84 ? 54.482 9.256 4.090 1.00 25.29 84 ILE A O 1
ATOM 615 N N . THR A 1 85 ? 52.792 10.376 3.095 1.00 22.65 85 THR A N 1
ATOM 616 C CA . THR A 1 85 ? 52.669 9.486 1.947 1.00 33.60 85 THR A CA 1
ATOM 617 C C . THR A 1 85 ? 53.027 10.271 0.693 1.00 29.89 85 THR A C 1
ATOM 618 O O . THR A 1 85 ? 52.335 11.234 0.344 1.00 32.18 85 THR A O 1
ATOM 622 N N . MET A 1 86 ? 54.106 9.866 0.025 1.00 26.21 86 MET A N 1
ATOM 623 C CA . MET A 1 86 ? 54.559 10.532 -1.197 1.00 38.88 86 MET A CA 1
ATOM 624 C C . MET A 1 86 ? 53.679 10.069 -2.351 1.00 40.30 86 MET A C 1
ATOM 625 O O . MET A 1 86 ? 53.921 9.030 -2.968 1.00 51.23 86 MET A O 1
ATOM 630 N N . ASP A 1 87 ? 52.637 10.851 -2.647 1.00 33.57 87 ASP A N 1
ATOM 631 C CA . ASP A 1 87 ? 51.748 10.491 -3.747 1.00 39.53 87 ASP A CA 1
ATOM 632 C C . ASP A 1 87 ? 52.468 10.578 -5.088 1.00 54.27 87 ASP A C 1
ATOM 633 O O . ASP A 1 87 ? 52.268 9.727 -5.963 1.00 59.01 87 ASP A O 1
ATOM 638 N N . SER A 1 88 ? 53.310 11.595 -5.266 1.00 46.11 88 SER A N 1
ATOM 639 C CA . SER A 1 88 ? 54.076 11.766 -6.493 1.00 35.63 88 SER A CA 1
ATOM 640 C C . SER A 1 88 ? 55.312 12.606 -6.197 1.00 43.63 88 SER A C 1
ATOM 641 O O . SER A 1 88 ? 55.513 13.029 -5.052 1.00 38.01 88 SER A O 1
ATOM 644 N N . PRO A 1 89 ? 56.171 12.858 -7.189 1.00 41.46 89 PRO A N 1
ATOM 645 C CA . PRO A 1 89 ? 57.335 13.725 -6.948 1.00 35.67 89 PRO A CA 1
ATOM 646 C C . PRO A 1 89 ? 56.972 15.157 -6.590 1.00 37.09 89 PRO A C 1
ATOM 647 O O . PRO A 1 89 ? 57.847 15.895 -6.115 1.00 30.22 89 PRO A O 1
ATOM 651 N N . THR A 1 90 ? 55.720 15.575 -6.799 1.00 32.69 90 THR A N 1
ATOM 652 C CA . THR A 1 90 ? 55.306 16.942 -6.505 1.00 27.34 90 THR A CA 1
ATOM 653 C C . THR A 1 90 ? 54.111 17.011 -5.560 1.00 26.02 90 THR A C 1
ATOM 654 O O . THR A 1 90 ? 53.505 18.082 -5.428 1.00 22.52 90 THR A O 1
ATOM 658 N N . GLN A 1 91 ? 53.754 15.913 -4.900 1.00 20.36 91 GLN A N 1
ATOM 659 C CA . GLN A 1 91 ? 52.591 15.924 -4.027 1.00 19.85 91 GLN A CA 1
ATOM 660 C C . GLN A 1 91 ? 52.761 14.863 -2.953 1.00 31.35 91 GLN A C 1
ATOM 661 O O . GLN A 1 91 ? 53.215 13.749 -3.233 1.00 25.14 91 GLN A O 1
ATOM 667 N N . ALA A 1 92 ? 52.404 15.223 -1.723 1.00 17.37 92 ALA A N 1
ATOM 668 C CA . ALA A 1 92 ? 52.435 14.307 -0.597 1.00 23.95 92 ALA A CA 1
ATOM 669 C C . ALA A 1 92 ? 51.200 14.549 0.252 1.00 19.77 92 ALA A C 1
ATOM 670 O O . ALA A 1 92 ? 50.631 15.644 0.247 1.00 19.93 92 ALA A O 1
ATOM 672 N N . THR A 1 93 ? 50.778 13.514 0.970 1.00 25.15 93 THR A N 1
ATOM 673 C CA . THR A 1 93 ? 49.641 13.611 1.870 1.00 17.66 93 THR A CA 1
ATOM 674 C C . THR A 1 93 ? 50.117 13.451 3.304 1.00 25.20 93 THR A C 1
ATOM 675 O O . THR A 1 93 ? 50.983 12.621 3.597 1.00 23.98 93 THR A O 1
ATOM 679 N N . TRP A 1 94 ? 49.547 14.256 4.191 1.00 16.06 94 TRP A N 1
ATOM 680 C CA . TRP A 1 94 ? 49.905 14.273 5.600 1.00 12.05 94 TRP A CA 1
ATOM 681 C C . TRP A 1 94 ? 48.708 13.771 6.396 1.00 16.68 94 TRP A C 1
ATOM 682 O O . TRP A 1 94 ? 47.633 14.379 6.352 1.00 20.84 94 TRP A O 1
ATOM 693 N N . ASN A 1 95 ? 48.891 12.659 7.104 1.00 16.39 95 ASN A N 1
ATOM 694 C CA . ASN A 1 95 ? 47.885 12.109 8.003 1.00 13.38 95 ASN A CA 1
ATOM 695 C C . ASN A 1 95 ? 48.490 12.004 9.392 1.00 20.23 95 ASN A C 1
ATOM 696 O O . ASN A 1 95 ? 49.558 11.407 9.564 1.00 15.03 95 ASN A O 1
ATOM 701 N N . SER A 1 96 ? 47.819 12.584 10.383 1.00 15.79 96 SER A N 1
ATOM 702 C CA . SER A 1 96 ? 48.428 12.690 11.700 1.00 11.98 96 SER A CA 1
ATOM 703 C C . SER A 1 96 ? 47.352 12.859 12.762 1.00 7.20 96 SER A C 1
ATOM 704 O O . SER A 1 96 ? 46.168 13.031 12.462 1.00 16.31 96 SER A O 1
ATOM 707 N N . THR A 1 97 ? 47.802 12.823 14.016 1.00 14.99 97 THR A N 1
ATOM 708 C CA . THR A 1 97 ? 46.988 13.107 15.187 1.00 19.29 97 THR A CA 1
ATOM 709 C C . THR A 1 97 ? 47.782 14.002 16.126 1.00 20.03 97 THR A C 1
ATOM 710 O O . THR A 1 97 ? 48.982 13.792 16.327 1.00 19.35 97 THR A O 1
ATOM 714 N N . THR A 1 98 ? 47.116 15.004 16.693 1.00 14.66 98 THR A N 1
ATOM 715 C CA . THR A 1 98 ? 47.789 15.890 17.630 1.00 15.88 98 THR A CA 1
ATOM 716 C C . THR A 1 98 ? 47.823 15.266 19.020 1.00 24.40 98 THR A C 1
ATOM 717 O O . THR A 1 98 ? 47.118 14.298 19.312 1.00 24.43 98 THR A O 1
ATOM 721 N N . SER A 1 99 ? 48.656 15.842 19.888 1.00 21.55 99 SER A N 1
ATOM 722 C CA . SER A 1 99 ? 48.706 15.391 21.273 1.00 22.15 99 SER A CA 1
ATOM 723 C C . SER A 1 99 ? 47.431 15.724 22.040 1.00 24.35 99 SER A C 1
ATOM 724 O O . SER A 1 99 ? 47.250 15.224 23.157 1.00 24.42 99 SER A O 1
ATOM 727 N N . ASP A 1 100 ? 46.550 16.547 21.475 1.00 18.73 100 ASP A N 1
ATOM 728 C CA . ASP A 1 100 ? 45.217 16.762 22.025 1.00 21.62 100 ASP A CA 1
ATOM 729 C C . ASP A 1 100 ? 44.205 15.735 21.530 1.00 23.25 100 ASP A C 1
ATOM 730 O O . ASP A 1 100 ? 43.038 15.797 21.928 1.00 29.26 100 ASP A O 1
ATOM 735 N N . GLY A 1 101 ? 44.619 14.803 20.674 1.00 21.38 101 GLY A N 1
ATOM 736 C CA . GLY A 1 101 ? 43.729 13.773 20.178 1.00 20.54 101 GLY A CA 1
ATOM 737 C C . GLY A 1 101 ? 42.924 14.138 18.951 1.00 23.79 101 GLY A C 1
ATOM 738 O O . GLY A 1 101 ? 41.946 13.446 18.644 1.00 32.85 101 GLY A O 1
ATOM 739 N N . LYS A 1 102 ? 43.301 15.192 18.237 1.00 15.10 102 LYS A N 1
ATOM 740 C CA . LYS A 1 102 ? 42.553 15.672 17.085 1.00 18.91 102 LYS A CA 1
ATOM 741 C C . LYS A 1 102 ? 43.206 15.189 15.798 1.00 20.51 102 LYS A C 1
ATOM 742 O O . LYS A 1 102 ? 44.433 15.204 15.668 1.00 18.49 102 LYS A O 1
ATOM 748 N N . LYS A 1 103 ? 42.385 14.761 14.847 1.00 16.86 103 LYS A N 1
ATOM 749 C CA . LYS A 1 103 ? 42.900 14.423 13.528 1.00 18.42 103 LYS A CA 1
ATOM 750 C C . LYS A 1 103 ? 43.377 15.680 12.809 1.00 13.76 103 LYS A C 1
ATOM 751 O O . LYS A 1 103 ? 42.763 16.745 12.906 1.00 13.32 103 LYS A O 1
ATOM 755 N N . LEU A 1 104 ? 44.490 15.555 12.093 1.00 13.66 104 LEU A N 1
ATOM 756 C CA . LEU A 1 104 ? 45.055 16.658 11.324 1.00 16.04 104 LEU A CA 1
ATOM 757 C C . LEU A 1 104 ? 45.472 16.125 9.965 1.00 10.84 104 LEU A C 1
ATOM 758 O O . LEU A 1 104 ? 46.374 15.286 9.880 1.00 18.00 104 LEU A O 1
ATOM 763 N N . THR A 1 105 ? 44.822 16.615 8.914 1.00 13.19 105 THR A N 1
ATOM 764 C CA . THR A 1 105 ? 45.012 16.136 7.553 1.00 15.74 105 THR A CA 1
ATOM 765 C C . THR A 1 105 ? 45.447 17.289 6.662 1.00 12.91 105 THR A C 1
ATOM 766 O O . THR A 1 105 ? 44.897 18.390 6.748 1.00 18.57 105 THR A O 1
ATOM 770 N N . GLY A 1 106 ? 46.429 17.036 5.802 1.00 18.42 106 GLY A N 1
ATOM 771 C CA . GLY A 1 106 ? 46.915 18.107 4.954 1.00 20.36 106 GLY A CA 1
ATOM 772 C C . GLY A 1 106 ? 47.514 17.581 3.671 1.00 15.27 106 GLY A C 1
ATOM 773 O O . GLY A 1 106 ? 47.700 16.377 3.485 1.00 16.02 106 GLY A O 1
ATOM 774 N N . THR A 1 107 ? 47.807 18.517 2.776 1.00 17.86 107 THR A N 1
ATOM 775 C CA A THR A 1 107 ? 48.430 18.208 1.498 0.61 15.72 107 THR A CA 1
ATOM 776 C CA B THR A 1 107 ? 48.426 18.213 1.494 0.39 15.79 107 THR A CA 1
ATOM 777 C C . THR A 1 107 ? 49.662 19.080 1.327 1.00 16.87 107 THR A C 1
ATOM 778 O O . THR A 1 107 ? 49.605 20.294 1.552 1.00 14.01 107 THR A O 1
ATOM 785 N N . LEU A 1 108 ? 50.770 18.453 0.939 1.00 16.83 108 LEU A N 1
ATOM 786 C CA . LEU A 1 108 ? 52.018 19.138 0.636 1.00 16.15 108 LEU A CA 1
ATOM 787 C C . LEU A 1 108 ? 52.195 19.180 -0.876 1.00 17.87 108 LEU A C 1
ATOM 788 O O . LEU A 1 108 ? 52.104 18.143 -1.542 1.00 18.91 108 LEU A O 1
ATOM 793 N N . GLN A 1 109 ? 52.439 20.374 -1.411 1.00 15.61 109 GLN A N 1
ATOM 794 C CA . GLN A 1 109 ? 52.633 20.572 -2.840 1.00 21.03 109 GLN A CA 1
ATOM 795 C C . GLN A 1 109 ? 53.941 21.310 -3.088 1.00 25.34 109 GLN A C 1
ATOM 796 O O . GLN A 1 109 ? 54.299 22.229 -2.345 1.00 17.30 109 GLN A O 1
ATOM 798 N N . ARG A 1 110 ? 54.650 20.908 -4.138 1.00 20.34 110 ARG A N 1
ATOM 799 C CA . ARG A 1 110 ? 55.913 21.548 -4.482 1.00 22.24 110 ARG A CA 1
ATOM 800 C C . ARG A 1 110 ? 55.807 22.295 -5.808 1.00 46.82 110 ARG A C 1
ATOM 801 O O . ARG A 1 110 ? 55.218 21.798 -6.769 1.00 43.37 110 ARG A O 1
ATOM 809 N N . MET B 1 1 ? 53.714 44.996 4.539 1.00 43.51 1 MET B N 1
ATOM 810 C CA . MET B 1 1 ? 54.826 45.117 5.475 1.00 47.93 1 MET B CA 1
ATOM 811 C C . MET B 1 1 ? 55.305 46.560 5.589 1.00 54.59 1 MET B C 1
ATOM 812 O O . MET B 1 1 ? 55.138 47.355 4.664 1.00 59.07 1 MET B O 1
ATOM 817 N N . SER B 1 2 ? 55.904 46.890 6.730 1.00 43.24 2 SER B N 1
ATOM 818 C CA . SER B 1 2 ? 56.539 48.187 6.885 1.00 37.27 2 SER B CA 1
ATOM 819 C C . SER B 1 2 ? 57.701 48.320 5.905 1.00 49.24 2 SER B C 1
ATOM 820 O O . SER B 1 2 ? 58.276 47.331 5.441 1.00 39.70 2 SER B O 1
ATOM 822 N N . ARG B 1 3 ? 58.047 49.571 5.596 1.00 34.74 3 ARG B N 1
ATOM 823 C CA . ARG B 1 3 ? 59.037 49.847 4.559 1.00 36.87 3 ARG B CA 1
ATOM 824 C C . ARG B 1 3 ? 60.330 49.069 4.787 1.00 36.34 3 ARG B C 1
ATOM 825 O O . ARG B 1 3 ? 60.821 48.376 3.888 1.00 34.02 3 ARG B O 1
ATOM 827 N N . ALA B 1 4 ? 60.895 49.171 5.990 1.00 39.02 4 ALA B N 1
ATOM 828 C CA . ALA B 1 4 ? 62.207 48.588 6.248 1.00 41.28 4 ALA B CA 1
ATOM 829 C C . ALA B 1 4 ? 62.222 47.071 6.101 1.00 37.39 4 ALA B C 1
ATOM 830 O O . ALA B 1 4 ? 63.298 46.490 5.914 1.00 37.85 4 ALA B O 1
ATOM 832 N N . ALA B 1 5 ? 61.063 46.416 6.167 1.00 32.07 5 ALA B N 1
ATOM 833 C CA . ALA B 1 5 ? 60.996 44.960 6.192 1.00 29.09 5 ALA B CA 1
ATOM 834 C C . ALA B 1 5 ? 60.296 44.368 4.975 1.00 29.45 5 ALA B C 1
ATOM 835 O O . ALA B 1 5 ? 60.063 43.154 4.942 1.00 27.12 5 ALA B O 1
ATOM 837 N N . GLN B 1 6 ? 59.955 45.184 3.975 1.00 28.10 6 GLN B N 1
ATOM 838 C CA . GLN B 1 6 ? 59.176 44.688 2.846 1.00 31.53 6 GLN B CA 1
ATOM 839 C C . GLN B 1 6 ? 59.947 43.696 1.983 1.00 25.42 6 GLN B C 1
ATOM 840 O O . GLN B 1 6 ? 59.326 42.940 1.227 1.00 25.89 6 GLN B O 1
ATOM 842 N N . LEU B 1 7 ? 61.275 43.668 2.081 1.00 26.23 7 LEU B N 1
ATOM 843 C CA . LEU B 1 7 ? 62.087 42.800 1.237 1.00 36.13 7 LEU B CA 1
ATOM 844 C C . LEU B 1 7 ? 62.368 41.433 1.853 1.00 30.33 7 LEU B C 1
ATOM 845 O O . LEU B 1 7 ? 62.857 40.546 1.146 1.00 26.63 7 LEU B O 1
ATOM 850 N N . LEU B 1 8 ? 62.065 41.237 3.138 1.00 27.91 8 LEU B N 1
ATOM 851 C CA . LEU B 1 8 ? 62.468 40.039 3.871 1.00 19.89 8 LEU B CA 1
ATOM 852 C C . LEU B 1 8 ? 61.639 38.793 3.566 1.00 18.45 8 LEU B C 1
ATOM 853 O O . LEU B 1 8 ? 62.208 37.699 3.474 1.00 25.63 8 LEU B O 1
ATOM 858 N N . PRO B 1 9 ? 60.316 38.896 3.423 1.00 17.45 9 PRO B N 1
ATOM 859 C CA . PRO B 1 9 ? 59.491 37.686 3.297 1.00 21.00 9 PRO B CA 1
ATOM 860 C C . PRO B 1 9 ? 59.998 36.729 2.228 1.00 20.68 9 PRO B C 1
ATOM 861 O O . PRO B 1 9 ? 60.341 37.130 1.116 1.00 27.51 9 PRO B O 1
ATOM 865 N N . GLY B 1 10 ? 60.042 35.451 2.575 1.00 18.85 10 GLY B N 1
ATOM 866 C CA . GLY B 1 10 ? 60.427 34.397 1.658 1.00 30.91 10 GLY B CA 1
ATOM 867 C C . GLY B 1 10 ? 61.611 33.606 2.175 1.00 23.69 10 GLY B C 1
ATOM 868 O O . GLY B 1 10 ? 62.022 33.725 3.333 1.00 19.42 10 GLY B O 1
ATOM 869 N N . THR B 1 11 ? 62.169 32.788 1.286 1.00 18.35 11 THR B N 1
ATOM 870 C CA . THR B 1 11 ? 63.305 31.930 1.594 1.00 15.94 11 THR B CA 1
ATOM 871 C C . THR B 1 11 ? 64.612 32.615 1.215 1.00 23.96 11 THR B C 1
ATOM 872 O O . THR B 1 11 ? 64.709 33.257 0.165 1.00 19.82 11 THR B O 1
ATOM 876 N N . TRP B 1 12 ? 65.620 32.469 2.075 1.00 13.84 12 TRP B N 1
ATOM 877 C CA . TRP B 1 12 ? 66.953 32.998 1.823 1.00 15.00 12 TRP B CA 1
ATOM 878 C C . TRP B 1 12 ? 67.977 31.893 2.019 1.00 19.69 12 TRP B C 1
ATOM 879 O O . TRP B 1 12 ? 67.841 31.066 2.924 1.00 14.63 12 TRP B O 1
ATOM 890 N N . GLN B 1 13 ? 68.995 31.878 1.162 1.00 16.87 13 GLN B N 1
ATOM 891 C CA . GLN B 1 13 ? 70.156 31.022 1.365 1.00 17.89 13 GLN B CA 1
ATOM 892 C C . GLN B 1 13 ? 71.133 31.731 2.289 1.00 18.29 13 GLN B C 1
ATOM 893 O O . GLN B 1 13 ? 71.431 32.915 2.101 1.00 22.19 13 GLN B O 1
ATOM 899 N N . VAL B 1 14 ? 71.630 31.011 3.288 1.00 13.53 14 VAL B N 1
ATOM 900 C CA . VAL B 1 14 ? 72.387 31.613 4.377 1.00 13.86 14 VAL B CA 1
ATOM 901 C C . VAL B 1 14 ? 73.728 30.909 4.505 1.00 18.61 14 VAL B C 1
ATOM 902 O O . VAL B 1 14 ? 73.798 29.674 4.481 1.00 12.99 14 VAL B O 1
ATOM 906 N N . THR B 1 15 ? 74.787 31.699 4.630 1.00 15.65 15 THR B N 1
ATOM 907 C CA . THR B 1 15 ? 76.099 31.218 5.034 1.00 16.37 15 THR B CA 1
ATOM 908 C C . THR B 1 15 ? 76.539 32.042 6.231 1.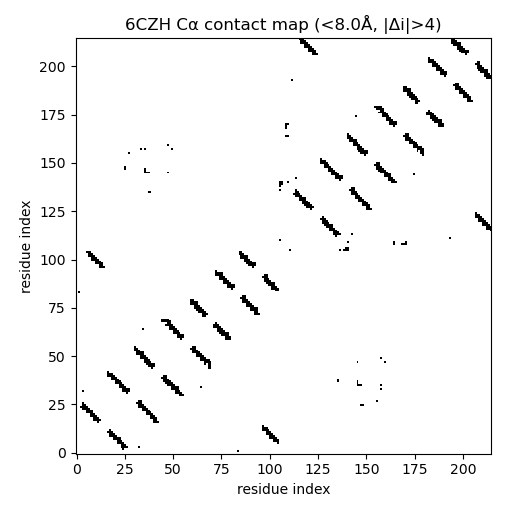00 16.88 15 THR B C 1
ATOM 909 O O . THR B 1 15 ? 76.388 33.267 6.242 1.00 21.52 15 THR B O 1
ATOM 913 N N . MET B 1 16 ? 77.071 31.371 7.244 1.00 18.23 16 MET B N 1
ATOM 914 C CA A MET B 1 16 ? 77.460 32.021 8.485 0.70 14.52 16 MET B CA 1
ATOM 915 C CA B MET B 1 16 ? 77.457 32.017 8.487 0.30 14.61 16 MET B CA 1
ATOM 916 C C . MET B 1 16 ? 78.880 31.621 8.859 1.00 17.76 16 MET B C 1
ATOM 917 O O . MET B 1 16 ? 79.399 30.594 8.413 1.00 15.72 16 MET B O 1
ATOM 926 N N . THR B 1 17 ? 79.500 32.461 9.682 1.00 17.24 17 THR B N 1
ATOM 927 C CA . THR B 1 17 ? 80.796 32.193 10.288 1.00 15.00 17 THR B CA 1
ATOM 928 C C . THR B 1 17 ? 80.700 32.596 11.752 1.00 16.64 17 THR B C 1
ATOM 929 O O . THR B 1 17 ? 80.052 33.594 12.080 1.00 19.43 17 THR B O 1
ATOM 933 N N . ASN B 1 18 ? 81.316 31.818 12.633 1.00 15.90 18 ASN B N 1
ATOM 934 C CA . ASN B 1 18 ? 81.240 32.100 14.061 1.00 12.15 18 ASN B CA 1
ATOM 935 C C . ASN B 1 18 ? 82.638 32.329 14.627 1.00 18.83 18 ASN B C 1
ATOM 936 O O . ASN B 1 18 ? 83.649 32.196 13.934 1.00 17.47 18 ASN B O 1
ATOM 941 N N . GLU B 1 19 ? 82.681 32.685 15.912 1.00 15.28 19 GLU B N 1
ATOM 942 C CA . GLU B 1 19 ? 83.950 33.020 16.547 1.00 21.85 19 GLU B CA 1
ATOM 943 C C . GLU B 1 19 ? 84.888 31.822 16.618 1.00 24.03 19 GLU B C 1
ATOM 944 O O . GLU B 1 19 ? 86.110 32.001 16.668 1.00 29.78 19 GLU B O 1
ATOM 946 N N . ASP B 1 20 ? 84.349 30.605 16.628 1.00 22.29 20 ASP B N 1
ATOM 947 C CA . ASP B 1 20 ? 85.169 29.400 16.699 1.00 16.69 20 ASP B CA 1
ATOM 948 C C . ASP B 1 20 ? 85.785 29.019 15.361 1.00 19.67 20 ASP B C 1
ATOM 949 O O . ASP B 1 20 ? 86.334 27.917 15.242 1.00 19.32 20 ASP B O 1
ATOM 954 N N . GLY B 1 21 ? 85.715 29.893 14.361 1.00 16.40 21 GLY B N 1
ATOM 955 C CA . GLY B 1 21 ? 86.269 29.580 13.059 1.00 20.23 21 GLY B CA 1
ATOM 956 C C . GLY B 1 21 ? 85.495 28.561 12.257 1.00 17.99 21 GLY B C 1
ATOM 957 O O . GLY B 1 21 ? 86.007 28.076 11.242 1.00 15.41 21 GLY B O 1
ATOM 958 N N . GLN B 1 22 ? 84.282 28.222 12.679 1.00 10.96 22 GLN B N 1
ATOM 959 C CA . GLN B 1 22 ? 83.422 27.313 11.939 1.00 9.61 22 GLN B CA 1
ATOM 960 C C . GLN B 1 22 ? 82.550 28.090 10.954 1.00 11.33 22 GLN B C 1
ATOM 961 O O . GLN B 1 22 ? 82.390 29.309 11.051 1.00 13.40 22 GLN B O 1
ATOM 967 N N . THR B 1 23 ? 81.999 27.370 9.982 1.00 10.78 23 THR B N 1
ATOM 968 C CA . THR B 1 23 ? 81.066 27.951 9.030 1.00 14.54 23 THR B CA 1
ATOM 969 C C . THR B 1 23 ? 79.786 27.134 9.052 1.00 10.82 23 THR B C 1
ATOM 970 O O . THR B 1 23 ? 79.763 25.989 9.511 1.00 13.68 23 THR B O 1
ATOM 974 N N . SER B 1 24 ? 78.711 27.740 8.561 1.00 10.14 24 SER B N 1
ATOM 975 C CA . SER B 1 24 ? 77.431 27.058 8.474 1.00 11.07 24 SER B CA 1
ATOM 976 C C . SER B 1 24 ? 76.771 27.415 7.153 1.00 9.83 24 SER B C 1
ATOM 977 O O . SER B 1 24 ? 77.051 28.460 6.561 1.00 13.54 24 SER B O 1
ATOM 980 N N . GLN B 1 25 ? 75.905 26.525 6.685 1.00 12.32 25 GLN B N 1
ATOM 981 C CA . GLN B 1 25 ? 75.154 26.763 5.466 1.00 11.32 25 GLN B CA 1
ATOM 982 C C . GLN B 1 25 ? 73.734 26.265 5.670 1.00 12.13 25 GLN B C 1
ATOM 983 O O . GLN B 1 25 ? 73.504 25.280 6.375 1.00 11.31 25 GLN B O 1
ATOM 986 N N . GLY B 1 26 ? 72.783 26.963 5.062 1.00 11.06 26 GLY B N 1
ATOM 987 C CA . GLY B 1 26 ? 71.390 26.563 5.200 1.00 11.49 26 GLY B CA 1
ATOM 988 C C . GLY B 1 26 ? 70.449 27.593 4.616 1.00 11.56 26 GLY B C 1
ATOM 989 O O . GLY B 1 26 ? 70.777 28.275 3.638 1.00 12.99 26 GLY B O 1
ATOM 990 N N . GLN B 1 27 ? 69.268 27.688 5.227 1.00 8.03 27 GLN B N 1
ATOM 991 C CA . GLN B 1 27 ? 68.228 28.600 4.780 1.00 9.12 27 GLN B CA 1
ATOM 992 C C . GLN B 1 27 ? 67.565 29.262 5.978 1.00 8.93 27 GLN B C 1
ATOM 993 O O . GLN B 1 27 ? 67.502 28.697 7.073 1.00 9.25 27 GLN B O 1
ATOM 999 N N . MET B 1 28 ? 67.055 30.463 5.751 1.00 7.65 28 MET B N 1
ATOM 1000 C CA . MET B 1 28 ? 66.119 31.096 6.665 1.00 5.05 28 MET B CA 1
ATOM 1001 C C . MET B 1 28 ? 64.855 31.428 5.895 1.00 13.01 28 MET B C 1
ATOM 1002 O O . MET B 1 28 ? 64.912 31.792 4.716 1.00 11.29 28 MET B O 1
ATOM 1007 N N . HIS B 1 29 ? 63.717 31.290 6.561 1.00 7.73 29 HIS B N 1
ATOM 1008 C CA . HIS B 1 29 ? 62.415 31.497 5.944 1.00 8.87 29 HIS B CA 1
ATOM 1009 C C . HIS B 1 29 ? 61.654 32.481 6.813 1.00 11.16 29 HIS B C 1
ATOM 1010 O O . HIS B 1 29 ? 61.473 32.235 8.009 1.00 10.00 29 HIS B O 1
ATOM 1017 N N . PHE B 1 30 ? 61.231 33.593 6.218 1.00 11.22 30 PHE B N 1
ATOM 1018 C CA . PHE B 1 30 ? 60.577 34.684 6.927 1.00 12.50 30 PHE B CA 1
ATOM 1019 C C . PHE B 1 30 ? 59.107 34.730 6.533 1.00 16.66 30 PHE B C 1
ATOM 1020 O O . PHE B 1 30 ? 58.778 34.728 5.343 1.00 18.94 30 PHE B O 1
ATOM 1028 N N . GLN B 1 31 ? 58.230 34.765 7.531 1.00 14.05 31 GLN B N 1
ATOM 1029 C CA . GLN B 1 31 ? 56.790 34.815 7.310 1.00 24.45 31 GLN B CA 1
ATOM 1030 C C . GLN B 1 31 ? 56.245 36.104 7.907 1.00 18.54 31 GLN B C 1
ATOM 1031 O O . GLN B 1 31 ? 56.410 36.331 9.117 1.00 15.56 31 GLN B O 1
ATOM 1034 N N . PRO B 1 32 ? 55.607 36.974 7.127 1.00 22.17 32 PRO B N 1
ATOM 1035 C CA . PRO B 1 32 ? 55.042 38.195 7.712 1.00 35.80 32 PRO B CA 1
ATOM 1036 C C . PRO B 1 32 ? 53.988 37.863 8.758 1.00 25.37 32 PRO B C 1
ATOM 1037 O O . PRO B 1 32 ? 53.197 36.931 8.598 1.00 16.61 32 PRO B O 1
ATOM 1041 N N . ARG B 1 33 ? 54.000 38.625 9.848 1.00 19.38 33 ARG B N 1
ATOM 1042 C CA . ARG B 1 33 ? 53.034 38.478 10.932 1.00 17.05 33 ARG B CA 1
ATOM 1043 C C . ARG B 1 33 ? 52.254 39.751 11.204 1.00 22.93 33 ARG B C 1
ATOM 1044 O O . ARG B 1 33 ? 51.057 39.690 11.488 1.00 32.23 33 ARG B O 1
ATOM 1052 N N . SER B 1 34 ? 52.911 40.896 11.142 1.00 21.81 34 SER B N 1
ATOM 1053 C CA . SER B 1 34 ? 52.280 42.202 11.245 1.00 24.13 34 SER B CA 1
ATOM 1054 C C . SER B 1 34 ? 53.081 43.155 10.373 1.00 29.16 34 SER B C 1
ATOM 1055 O O . SER B 1 34 ? 54.063 42.739 9.745 1.00 22.85 34 SER B O 1
ATOM 1058 N N . PRO B 1 35 ? 52.703 44.431 10.294 1.00 27.85 35 PRO B N 1
ATOM 1059 C CA . PRO B 1 35 ? 53.536 45.385 9.547 1.00 22.95 35 PRO B CA 1
ATOM 1060 C C . PRO B 1 35 ? 54.944 45.520 10.102 1.00 18.33 35 PRO B C 1
ATOM 1061 O O . PRO B 1 35 ? 55.838 45.974 9.377 1.00 25.30 35 PRO B O 1
ATOM 1065 N N . TYR B 1 36 ? 55.177 45.124 11.354 1.00 14.78 36 TYR B N 1
ATOM 1066 C CA . TYR B 1 36 ? 56.450 45.367 12.020 1.00 17.04 36 TYR B CA 1
ATOM 1067 C C . TYR B 1 36 ? 57.119 44.098 12.530 1.00 9.05 36 TYR B C 1
ATOM 1068 O O . TYR B 1 36 ? 58.142 44.190 13.218 1.00 13.08 36 TYR B O 1
ATOM 1077 N N . THR B 1 37 ? 56.568 42.922 12.245 1.00 13.67 37 THR B N 1
ATOM 1078 C CA . THR B 1 37 ? 57.153 41.690 12.752 1.00 9.83 37 THR B CA 1
ATOM 1079 C C . THR B 1 37 ? 57.071 40.601 11.694 1.00 13.83 37 THR B C 1
ATOM 1080 O O . THR B 1 37 ? 56.142 40.560 10.885 1.00 13.29 37 THR B O 1
ATOM 1084 N N . LEU B 1 38 ? 58.064 39.718 11.714 1.00 16.02 38 LEU B N 1
ATOM 1085 C CA . LEU B 1 38 ? 58.055 38.516 10.898 1.00 18.67 38 LEU B CA 1
ATOM 1086 C C . LEU B 1 38 ? 58.493 37.349 11.764 1.00 12.17 38 LEU B C 1
ATOM 1087 O O . LEU B 1 38 ? 59.282 37.511 12.698 1.00 18.33 38 LEU B O 1
ATOM 1092 N N . ASP B 1 39 ? 57.950 36.176 11.466 1.00 12.70 39 ASP B N 1
ATOM 1093 C CA . ASP B 1 39 ? 58.425 34.950 12.076 1.00 10.86 39 ASP B CA 1
ATOM 1094 C C . ASP B 1 39 ? 59.514 34.349 11.199 1.00 7.86 39 ASP B C 1
ATOM 1095 O O . ASP B 1 39 ? 59.481 34.459 9.971 1.00 10.36 39 ASP B O 1
ATOM 1100 N N . ILE B 1 40 ? 60.493 33.726 11.840 1.00 7.56 40 ILE B N 1
ATOM 1101 C CA . ILE B 1 40 ? 61.599 33.101 11.129 1.00 4.41 40 ILE B CA 1
ATOM 1102 C C . ILE B 1 40 ? 61.747 31.668 11.614 1.00 9.36 40 ILE B C 1
ATOM 1103 O O . ILE B 1 40 ? 61.578 31.381 12.802 1.00 9.47 40 ILE B O 1
ATOM 1108 N N . VAL B 1 41 ? 62.037 30.766 10.682 1.00 7.27 41 VAL B N 1
ATOM 1109 C CA . VAL B 1 41 ? 62.530 29.440 11.016 1.00 4.13 41 VAL B CA 1
ATOM 1110 C C . VAL B 1 41 ? 63.793 29.221 10.202 1.00 6.55 41 VAL B C 1
ATOM 1111 O O . VAL B 1 41 ? 63.936 29.746 9.095 1.00 8.24 41 VAL B O 1
ATOM 1115 N N . ALA B 1 42 ? 64.718 28.452 10.768 1.00 6.82 42 ALA B N 1
ATOM 1116 C CA . ALA B 1 42 ? 66.045 28.284 10.196 1.00 5.76 42 ALA B CA 1
ATOM 1117 C C . ALA B 1 42 ? 66.438 26.815 10.203 1.00 6.71 42 ALA B C 1
ATOM 1118 O O . ALA B 1 42 ? 66.138 26.086 11.151 1.00 9.83 42 ALA B O 1
ATOM 1120 N N . GLN B 1 43 ? 67.120 26.398 9.139 1.00 9.08 43 GLN B N 1
ATOM 1121 C CA . GLN B 1 43 ? 67.673 25.059 9.015 1.00 3.91 43 GLN B CA 1
ATOM 1122 C C . GLN B 1 43 ? 69.068 25.148 8.422 1.00 6.85 43 GLN B C 1
ATOM 1123 O O . GLN B 1 43 ? 69.336 25.993 7.566 1.00 10.11 43 GLN B O 1
ATOM 1129 N N . GLY B 1 44 ? 69.936 24.237 8.838 1.00 8.55 44 GLY B N 1
ATOM 1130 C CA . GLY B 1 44 ? 71.261 24.181 8.258 1.00 11.73 44 GLY B CA 1
ATOM 1131 C C . GLY B 1 44 ? 72.127 23.184 8.999 1.00 10.95 44 GLY B C 1
ATOM 1132 O O . GLY B 1 44 ? 71.637 22.359 9.772 1.00 9.72 44 GLY B O 1
ATOM 1133 N N . THR B 1 45 ? 73.430 23.291 8.750 1.00 10.36 45 THR B N 1
ATOM 1134 C CA . THR B 1 45 ? 74.413 22.436 9.396 1.00 13.10 45 THR B CA 1
ATOM 1135 C C . THR B 1 45 ? 75.698 23.225 9.589 1.00 11.63 45 THR B C 1
ATOM 1136 O O . THR B 1 45 ? 76.132 23.952 8.690 1.00 11.24 45 THR B O 1
ATOM 1140 N N . ILE B 1 46 ? 76.287 23.088 10.769 1.00 10.79 46 ILE B N 1
ATOM 1141 C CA . ILE B 1 46 ? 77.581 23.700 11.032 1.00 8.28 46 ILE B CA 1
ATOM 1142 C C . ILE B 1 46 ? 78.684 22.789 10.501 1.00 11.72 46 ILE B C 1
ATOM 1143 O O . ILE B 1 46 ? 78.501 21.581 10.332 1.00 14.61 46 ILE B O 1
ATOM 1148 N N . SER B 1 47 ? 79.847 23.383 10.228 1.00 14.33 47 SER B N 1
ATOM 1149 C CA . SER B 1 47 ? 80.913 22.647 9.555 1.00 15.05 47 SER B CA 1
ATOM 1150 C C . SER B 1 47 ? 81.497 21.528 10.410 1.00 14.22 47 SER B C 1
ATOM 1151 O O . SER B 1 47 ? 82.202 20.667 9.874 1.00 20.29 47 SER B O 1
ATOM 1154 N N . ASP B 1 48 ? 81.237 21.515 11.715 1.00 11.93 48 ASP B N 1
ATOM 1155 C CA . ASP B 1 48 ? 81.640 20.394 12.552 1.00 13.29 48 ASP B CA 1
ATOM 1156 C C . ASP B 1 48 ? 80.583 19.297 12.605 1.00 17.26 48 ASP B C 1
ATOM 1157 O O . ASP B 1 48 ? 80.724 18.354 13.391 1.00 21.25 48 ASP B O 1
ATOM 1162 N N . GLY B 1 49 ? 79.530 19.401 11.793 1.00 17.57 49 GLY B N 1
ATOM 1163 C CA . GLY B 1 49 ? 78.492 18.396 11.732 1.00 18.95 49 GLY B CA 1
ATOM 1164 C C . GLY B 1 49 ? 77.265 18.663 12.582 1.00 21.69 49 GLY B C 1
ATOM 1165 O O . GLY B 1 49 ? 76.271 17.942 12.436 1.00 19.70 49 GLY B O 1
ATOM 1166 N N . ARG B 1 50 ? 77.296 19.658 13.461 1.00 14.23 50 ARG B N 1
ATOM 1167 C CA . ARG B 1 50 ? 76.138 19.918 14.315 1.00 14.11 50 ARG B CA 1
ATOM 1168 C C . ARG B 1 50 ? 74.975 20.442 13.476 1.00 13.50 50 ARG B C 1
ATOM 1169 O O . ARG B 1 50 ? 75.162 21.360 12.669 1.00 13.74 50 ARG B O 1
ATOM 1177 N N . PRO B 1 51 ? 73.779 19.873 13.612 1.00 13.26 51 PRO B N 1
ATOM 1178 C CA . PRO B 1 51 ? 72.632 20.366 12.844 1.00 14.21 51 PRO B CA 1
ATOM 1179 C C . PRO B 1 51 ? 72.037 21.631 13.442 1.00 13.52 51 PRO B C 1
ATOM 1180 O O . PRO B 1 51 ? 72.094 21.870 14.651 1.00 14.37 51 PRO B O 1
ATOM 1184 N N . ILE B 1 52 ? 71.445 22.442 12.567 1.00 11.00 52 ILE B N 1
ATOM 1185 C CA . ILE B 1 52 ? 70.832 23.710 12.949 1.00 12.83 52 ILE B CA 1
ATOM 1186 C C . ILE B 1 52 ? 69.331 23.621 12.713 1.00 11.95 52 ILE B C 1
ATOM 1187 O O . ILE B 1 52 ? 68.884 23.395 11.581 1.00 7.76 52 ILE B O 1
ATOM 1192 N N . THR B 1 53 ? 68.561 23.807 13.785 1.00 14.33 53 THR B N 1
ATOM 1193 C CA . THR B 1 53 ? 67.125 24.051 13.723 1.00 9.68 53 THR B CA 1
ATOM 1194 C C . THR B 1 53 ? 66.831 25.222 14.645 1.00 9.28 53 THR B C 1
ATOM 1195 O O . THR B 1 53 ? 67.187 25.181 15.827 1.00 10.09 53 THR B O 1
ATOM 1199 N N . GLY B 1 54 ? 66.194 26.262 14.112 1.00 9.49 54 GLY B N 1
ATOM 1200 C CA . GLY B 1 54 ? 65.932 27.453 14.889 1.00 10.59 54 GLY B CA 1
ATOM 1201 C C . GLY B 1 54 ? 64.614 28.097 14.513 1.00 7.28 54 GLY B C 1
ATOM 1202 O O . GLY B 1 54 ? 64.072 27.892 13.421 1.00 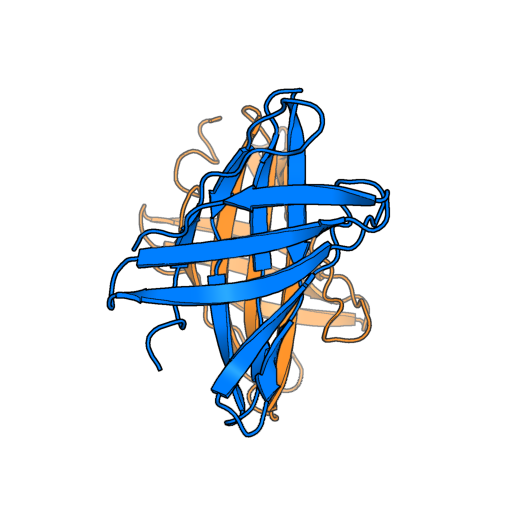7.44 54 GLY B O 1
ATOM 1203 N N . TYR B 1 55 ? 64.104 28.894 15.451 1.00 9.14 55 TYR B N 1
ATOM 1204 C CA . TYR B 1 55 ? 62.883 29.647 15.230 1.00 7.37 55 TYR B CA 1
ATOM 1205 C C . TYR B 1 55 ? 62.919 30.902 16.092 1.00 5.67 55 TYR B C 1
ATOM 1206 O O . TYR B 1 55 ? 63.497 30.914 17.186 1.00 13.34 55 TYR B O 1
ATOM 1215 N N . GLY B 1 56 ? 62.312 31.960 15.580 1.00 8.83 56 GLY B N 1
ATOM 1216 C CA . GLY B 1 56 ? 62.313 33.218 16.292 1.00 15.81 56 GLY B CA 1
ATOM 1217 C C . GLY B 1 56 ? 61.518 34.286 15.583 1.00 12.01 56 GLY B C 1
ATOM 1218 O O . GLY B 1 56 ? 60.583 33.990 14.831 1.00 10.64 56 GLY B O 1
ATOM 1219 N N . LYS B 1 57 ? 61.886 35.542 15.808 1.00 10.90 57 LYS B N 1
ATOM 1220 C CA . LYS B 1 57 ? 61.085 36.651 15.327 1.00 18.02 57 LYS B CA 1
ATOM 1221 C C . LYS B 1 57 ? 61.990 37.790 14.894 1.00 10.95 57 LYS B C 1
ATOM 1222 O O . LYS B 1 57 ? 63.073 37.995 15.451 1.00 13.60 57 LYS B O 1
ATOM 1225 N N . VAL B 1 58 ? 61.539 38.515 13.875 1.00 11.33 58 VAL B N 1
ATOM 1226 C CA . VAL B 1 58 ? 62.149 39.769 13.455 1.00 11.87 58 VAL B CA 1
ATOM 1227 C C . VAL B 1 58 ? 61.220 40.887 13.898 1.00 11.24 58 VAL B C 1
ATOM 1228 O O 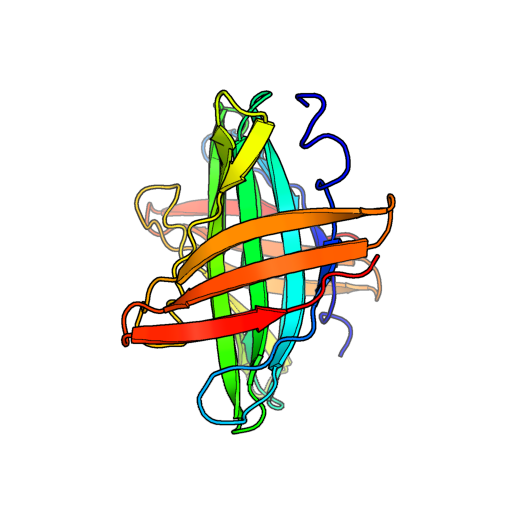. VAL B 1 58 ? 60.001 40.801 13.708 1.00 12.70 58 VAL B O 1
ATOM 1232 N N . THR B 1 59 ? 61.789 41.924 14.498 1.00 12.76 59 THR B N 1
ATOM 1233 C CA . THR B 1 59 ? 61.015 43.056 14.983 1.00 16.02 59 THR B CA 1
ATOM 1234 C C . THR B 1 59 ? 61.603 44.337 14.416 1.00 14.63 59 THR B C 1
ATOM 1235 O O . THR B 1 59 ? 62.807 44.580 14.545 1.00 14.36 59 THR B O 1
ATOM 1239 N N . VAL B 1 60 ? 60.753 45.143 13.788 1.00 15.93 60 VAL B N 1
ATOM 1240 C CA . VAL B 1 60 ? 61.150 46.441 13.260 1.00 10.85 60 VAL B CA 1
ATOM 1241 C C . VAL B 1 60 ? 61.025 47.463 14.383 1.00 13.48 60 VAL B C 1
ATOM 1242 O O . VAL B 1 60 ? 59.944 47.633 14.959 1.00 15.19 60 VAL B O 1
ATOM 1246 N N . LYS B 1 61 ? 62.125 48.144 14.693 1.00 9.63 61 LYS B N 1
ATOM 1247 C CA . LYS B 1 61 ? 62.145 49.121 15.769 1.00 9.77 61 LYS B CA 1
ATOM 1248 C C . LYS B 1 61 ? 61.776 50.504 15.230 1.00 15.35 61 LYS B C 1
ATOM 1249 O O . LYS B 1 61 ? 61.620 50.708 14.024 1.00 12.48 61 LYS B O 1
ATOM 1255 N N . THR B 1 62 ? 61.640 51.477 16.137 1.00 14.64 62 THR B N 1
ATOM 1256 C CA . THR B 1 62 ? 61.214 52.812 15.721 1.00 15.12 62 THR B CA 1
ATOM 1257 C C . THR B 1 62 ? 62.223 53.471 14.792 1.00 19.90 62 THR B C 1
ATOM 1258 O O . THR B 1 62 ? 61.851 54.350 14.006 1.00 19.91 62 THR B O 1
ATOM 1262 N N . ASP B 1 63 ? 63.496 53.082 14.868 1.00 18.66 63 ASP B N 1
ATOM 1263 C CA . ASP B 1 63 ? 64.507 53.624 13.970 1.00 19.10 63 ASP B CA 1
ATOM 1264 C C . ASP B 1 63 ? 64.645 52.817 12.681 1.00 20.92 63 ASP B C 1
ATOM 1265 O O . ASP B 1 63 ? 65.647 52.964 11.970 1.00 25.52 63 ASP B O 1
ATOM 1270 N N . ASP B 1 64 ? 63.666 51.972 12.369 1.00 16.56 64 ASP B N 1
ATOM 1271 C CA . ASP B 1 64 ? 63.591 51.212 11.125 1.00 18.82 64 ASP B CA 1
ATOM 1272 C C . ASP B 1 64 ? 64.622 50.094 11.040 1.00 17.26 64 ASP B C 1
ATOM 1273 O O . ASP B 1 64 ? 64.809 49.516 9.963 1.00 32.94 64 ASP B O 1
ATOM 1275 N N . THR B 1 65 ? 65.300 49.770 12.136 1.00 18.69 65 THR B N 1
ATOM 1276 C CA . THR B 1 65 ? 66.223 48.647 12.123 1.00 15.55 65 THR B CA 1
ATOM 1277 C C . THR B 1 65 ? 65.467 47.333 12.321 1.00 19.85 65 THR B C 1
ATOM 1278 O O . THR B 1 65 ? 64.359 47.297 12.864 1.00 11.27 65 THR B O 1
ATOM 1282 N N . LEU B 1 66 ? 66.081 46.242 11.862 1.00 19.30 66 LEU B N 1
ATOM 1283 C CA . LEU B 1 66 ? 65.487 44.907 11.912 1.00 14.61 66 LEU B CA 1
ATOM 1284 C C . LEU B 1 66 ? 66.233 44.103 12.969 1.00 22.14 66 LEU B C 1
ATOM 1285 O O . LEU B 1 66 ? 67.357 43.648 12.738 1.00 21.25 66 LEU B O 1
ATOM 1290 N N . HIS B 1 67 ? 65.609 43.927 14.127 1.00 13.09 67 HIS B N 1
ATOM 1291 C CA . HIS B 1 67 ? 66.213 43.176 15.216 1.00 11.78 67 HIS B CA 1
ATOM 1292 C C . HIS B 1 67 ? 65.661 41.757 15.232 1.00 16.36 67 HIS B C 1
ATOM 1293 O O . HIS B 1 67 ? 64.451 41.546 15.093 1.00 12.36 67 HIS B O 1
ATOM 1300 N N . VAL B 1 68 ? 66.554 40.781 15.382 1.00 11.61 68 VAL B N 1
ATOM 1301 C CA A VAL B 1 68 ? 66.196 39.374 15.295 0.68 12.54 68 VAL B CA 1
ATOM 1302 C CA B VAL B 1 68 ? 66.201 39.373 15.292 0.32 12.58 68 VAL B CA 1
ATOM 1303 C C . VAL B 1 68 ? 66.553 38.678 16.605 1.00 10.47 68 VAL B C 1
ATOM 1304 O O . VAL B 1 68 ? 67.599 38.950 17.203 1.00 10.63 68 VAL B O 1
ATOM 1311 N N . ASN B 1 69 ? 65.668 37.790 17.040 1.00 8.68 69 ASN B N 1
ATOM 1312 C CA . ASN B 1 69 ? 65.890 36.920 18.185 1.00 13.01 69 ASN B CA 1
ATOM 1313 C C . ASN B 1 69 ? 65.483 35.525 17.751 1.00 7.28 69 ASN B C 1
ATOM 1314 O O . ASN B 1 69 ? 64.387 35.342 17.216 1.00 12.84 69 ASN B O 1
ATOM 1319 N N . ILE B 1 70 ? 66.361 34.553 17.952 1.00 7.89 70 ILE B N 1
ATOM 1320 C CA . ILE B 1 70 ? 66.100 33.194 17.493 1.00 12.00 70 ILE B CA 1
ATOM 1321 C C . ILE B 1 70 ? 66.652 32.207 18.510 1.00 10.63 70 ILE B C 1
ATOM 1322 O O . ILE B 1 70 ? 67.713 32.431 19.102 1.00 12.18 70 ILE B O 1
ATOM 1327 N N . THR B 1 71 ? 65.910 31.125 18.727 1.00 8.24 71 THR B N 1
ATOM 1328 C CA A THR B 1 71 ? 66.317 30.038 19.607 0.72 10.90 71 THR B CA 1
ATOM 1329 C CA B THR B 1 71 ? 66.328 30.041 19.604 0.28 10.92 71 THR B CA 1
ATOM 1330 C C . THR B 1 71 ? 66.600 28.798 18.770 1.00 9.52 71 THR B C 1
ATOM 1331 O O . THR B 1 71 ? 65.898 28.531 17.790 1.00 9.90 71 THR B O 1
ATOM 1338 N N . TYR B 1 72 ? 67.623 28.037 19.161 1.00 10.84 72 TYR B N 1
ATOM 1339 C CA . TYR B 1 72 ? 68.054 26.854 18.417 1.00 9.63 72 TYR B CA 1
ATOM 1340 C C . TYR B 1 72 ? 67.905 25.619 19.295 1.00 15.30 72 TYR B C 1
ATOM 1341 O O . TYR B 1 72 ? 68.820 25.276 20.061 1.00 13.27 72 TYR B O 1
ATOM 1350 N N . PRO B 1 73 ? 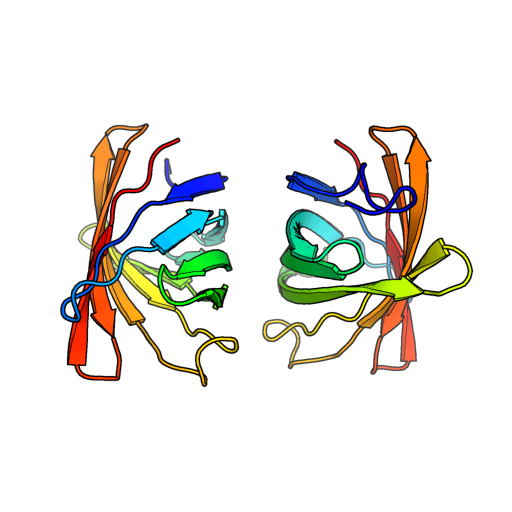66.771 24.917 19.217 1.00 14.55 73 PRO B N 1
ATOM 1351 C CA . PRO B 1 73 ? 66.637 23.670 19.988 1.00 16.82 73 PRO B CA 1
ATOM 1352 C C . PRO B 1 73 ? 67.690 22.642 19.630 1.00 21.06 73 PRO B C 1
ATOM 1353 O O . PRO B 1 73 ? 68.087 21.841 20.485 1.00 20.00 73 PRO B O 1
ATOM 1357 N N . SER B 1 74 ? 68.152 22.640 18.379 1.00 13.52 74 SER B N 1
ATOM 1358 C CA . SER B 1 74 ? 69.160 21.680 17.950 1.00 19.62 74 SER B CA 1
ATOM 1359 C C . SER B 1 74 ? 70.514 21.936 18.592 1.00 20.74 74 SER B C 1
ATOM 1360 O O . SER B 1 74 ? 71.351 21.026 18.626 1.00 18.49 74 SER B O 1
ATOM 1363 N N . LEU B 1 75 ? 70.748 23.147 19.092 1.00 13.74 75 LEU B N 1
ATOM 1364 C CA . LEU B 1 75 ? 72.018 23.537 19.695 1.00 19.98 75 LEU B CA 1
ATOM 1365 C C . LEU B 1 75 ? 71.875 23.770 21.197 1.00 21.10 75 LEU B C 1
ATOM 1366 O O . LEU B 1 75 ? 72.498 24.670 21.760 1.00 29.02 75 LEU B O 1
ATOM 1371 N N . GLY B 1 76 ? 71.043 22.971 21.860 1.00 29.81 76 GLY B N 1
ATOM 1372 C CA . GLY B 1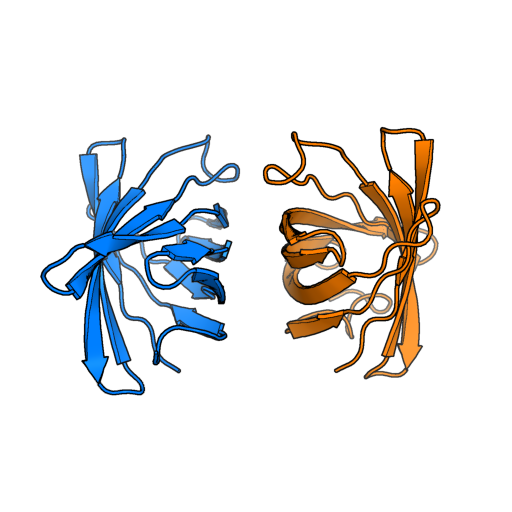 76 ? 70.826 23.155 23.281 1.00 26.38 76 GLY B CA 1
ATOM 1373 C C . GLY B 1 76 ? 70.049 24.397 23.645 1.00 33.68 76 GLY B C 1
ATOM 1374 O O . GLY B 1 76 ? 70.188 24.898 24.764 1.00 31.29 76 GLY B O 1
ATOM 1375 N N . ASN B 1 77 ? 69.236 24.917 22.726 1.00 19.99 77 ASN B N 1
ATOM 1376 C CA . ASN B 1 77 ? 68.385 26.077 22.988 1.00 25.86 77 ASN B CA 1
ATOM 1377 C C . ASN B 1 77 ? 69.196 27.335 23.279 1.00 25.82 77 ASN B C 1
ATOM 1378 O O . ASN B 1 77 ? 68.710 28.256 23.940 1.00 25.62 77 ASN B O 1
ATOM 1383 N N . ILE B 1 78 ? 70.437 27.398 22.794 1.00 19.50 78 ILE B N 1
ATOM 1384 C CA . ILE B 1 78 ? 71.144 28.667 22.827 1.00 20.77 78 ILE B CA 1
ATOM 1385 C C . ILE B 1 78 ? 70.290 29.704 22.105 1.00 23.85 78 ILE B C 1
ATOM 1386 O O . ILE B 1 78 ? 69.491 29.379 21.217 1.00 15.75 78 ILE B O 1
ATOM 1391 N N . LYS B 1 79 ? 70.444 30.961 22.501 1.00 24.00 79 LYS B N 1
ATOM 1392 C CA . LYS B 1 79 ? 69.729 32.060 21.877 1.00 15.14 79 LYS B CA 1
ATOM 1393 C C . LYS B 1 79 ? 70.704 32.937 21.105 1.00 17.35 79 LYS B C 1
ATOM 1394 O O . LYS B 1 79 ? 71.878 33.054 21.463 1.00 18.78 79 LYS B O 1
ATOM 1398 N N . VAL B 1 80 ? 70.207 33.544 20.033 1.00 15.30 80 VAL B N 1
ATOM 1399 C CA . VAL B 1 80 ? 70.979 34.492 19.242 1.00 12.78 80 VAL B CA 1
ATOM 1400 C C . VAL B 1 80 ? 70.160 35.765 19.097 1.00 15.78 80 VAL B C 1
ATOM 1401 O O . VAL B 1 80 ? 68.953 35.708 18.836 1.00 14.72 80 VAL B O 1
ATOM 1405 N N . GLN B 1 81 ? 70.814 36.906 19.282 1.00 13.45 81 GLN B N 1
ATOM 1406 C CA . GLN B 1 81 ? 70.190 38.210 19.137 1.00 13.86 81 GLN B CA 1
ATOM 1407 C C . GLN B 1 81 ? 71.085 39.075 18.266 1.00 13.12 81 GLN B C 1
ATOM 1408 O O . GLN B 1 81 ? 72.308 39.074 18.432 1.00 11.52 81 GLN B O 1
ATOM 1410 N N . GLY B 1 82 ? 70.482 39.794 17.333 1.00 11.51 82 GLY B N 1
ATOM 1411 C CA . GLY B 1 82 ? 71.262 40.649 16.467 1.00 15.77 82 GLY B CA 1
ATOM 1412 C C . GLY B 1 82 ? 70.394 41.519 15.590 1.00 19.98 82 GLY B C 1
ATOM 1413 O O . GLY B 1 82 ? 69.241 41.807 15.914 1.00 15.50 82 GLY B O 1
ATOM 1414 N N . GLN B 1 83 ? 70.971 41.944 14.467 1.00 19.00 83 GLN B N 1
ATOM 1415 C CA . GLN B 1 83 ? 70.279 42.798 13.517 1.00 15.32 83 GLN B CA 1
ATOM 1416 C C . GLN B 1 83 ? 70.540 42.300 12.107 1.00 14.97 83 GLN B C 1
ATOM 1417 O O . GLN B 1 83 ? 71.630 41.811 11.794 1.00 17.95 83 GLN B O 1
ATOM 1423 N N . ILE B 1 84 ? 69.524 42.427 11.263 1.00 10.94 84 ILE B N 1
ATOM 1424 C CA . ILE B 1 84 ? 69.643 42.157 9.837 1.00 10.78 84 ILE B CA 1
ATOM 1425 C C . ILE B 1 84 ? 69.714 43.494 9.115 1.00 18.10 84 ILE B C 1
ATOM 1426 O O . ILE B 1 84 ? 68.932 44.409 9.406 1.00 18.26 84 ILE B O 1
ATOM 1431 N N . THR B 1 85 ? 70.660 43.621 8.192 1.00 15.68 85 THR B N 1
ATOM 1432 C CA . THR B 1 85 ? 70.812 44.830 7.390 1.00 20.88 85 THR B CA 1
ATOM 1433 C C . THR B 1 85 ? 70.688 44.456 5.921 1.00 18.94 85 THR B C 1
ATOM 1434 O O . THR B 1 85 ? 71.469 43.643 5.418 1.00 22.66 85 THR B O 1
ATOM 1438 N N . MET B 1 86 ? 69.702 45.039 5.242 1.00 22.81 86 MET B N 1
ATOM 1439 C CA . MET B 1 86 ? 69.531 44.795 3.817 1.00 28.02 86 MET B CA 1
ATOM 1440 C C . MET B 1 86 ? 70.607 45.533 3.030 1.00 30.03 86 MET B C 1
ATOM 1441 O O . MET B 1 86 ? 70.871 46.713 3.277 1.00 43.52 86 MET B O 1
ATOM 1446 N N . ASP B 1 87 ? 71.232 44.832 2.085 1.00 28.09 87 ASP B N 1
ATOM 1447 C CA . ASP B 1 87 ? 72.186 45.443 1.171 1.00 36.06 87 ASP B CA 1
ATOM 1448 C C . ASP B 1 87 ? 71.653 45.562 -0.247 1.00 45.89 87 ASP B C 1
ATOM 1449 O O . ASP B 1 87 ? 72.277 46.237 -1.074 1.00 42.35 87 ASP B O 1
ATOM 1454 N N . SER B 1 88 ? 70.530 44.925 -0.547 1.00 34.71 88 SER B N 1
ATOM 1455 C CA . SER B 1 88 ? 69.881 44.980 -1.847 1.00 36.30 88 SER B CA 1
ATOM 1456 C C . SER B 1 88 ? 68.619 44.133 -1.768 1.00 38.58 88 SER B C 1
ATOM 1457 O O . SER B 1 88 ? 68.401 43.444 -0.763 1.00 35.16 88 SER B O 1
ATOM 1460 N N . PRO B 1 89 ? 67.760 44.157 -2.789 1.00 32.80 89 PRO B N 1
ATOM 1461 C CA . PRO B 1 89 ? 66.546 43.326 -2.740 1.00 37.68 89 PRO B CA 1
ATOM 1462 C C . PRO B 1 89 ? 66.832 41.833 -2.686 1.00 32.44 89 PRO B C 1
ATOM 1463 O O . PRO B 1 89 ? 65.914 41.058 -2.386 1.00 33.87 89 PRO B O 1
ATOM 1467 N N . THR B 1 90 ? 68.067 41.404 -2.958 1.00 26.07 90 THR B N 1
ATOM 1468 C CA . THR B 1 90 ? 68.410 39.988 -2.943 1.00 31.35 90 THR B CA 1
ATOM 1469 C C . THR B 1 90 ? 69.588 39.672 -2.028 1.00 25.03 90 THR B C 1
ATOM 1470 O O . THR B 1 90 ? 70.141 38.568 -2.114 1.00 23.56 90 THR B O 1
ATOM 1474 N N . GLN B 1 91 ? 69.987 40.597 -1.154 1.00 21.32 91 GLN B N 1
ATOM 1475 C CA . GLN B 1 91 ? 71.129 40.364 -0.280 1.00 22.53 91 GLN B CA 1
ATOM 1476 C C . GLN B 1 91 ? 70.955 41.127 1.028 1.00 30.01 91 GLN B C 1
ATOM 1477 O O . GLN B 1 91 ? 70.542 42.290 1.027 1.00 22.71 91 GLN B O 1
ATOM 1483 N N . ALA B 1 92 ? 71.283 40.464 2.139 1.00 20.09 92 ALA B N 1
ATOM 1484 C CA . ALA B 1 92 ? 71.222 41.067 3.464 1.00 17.76 92 ALA B CA 1
ATOM 1485 C C . ALA B 1 92 ? 72.369 40.534 4.315 1.00 20.85 92 ALA B C 1
ATOM 1486 O O . ALA B 1 92 ? 72.958 39.493 4.015 1.00 20.95 92 ALA B O 1
ATOM 1488 N N . THR B 1 93 ? 72.682 41.258 5.388 1.00 16.88 93 THR B N 1
ATOM 1489 C CA . THR B 1 93 ? 73.773 40.903 6.284 1.00 15.50 93 THR B CA 1
ATOM 1490 C C . THR B 1 93 ? 73.235 40.666 7.689 1.00 18.29 93 THR B C 1
ATOM 1491 O O . THR B 1 93 ? 72.318 41.358 8.139 1.00 18.15 93 THR B O 1
ATOM 1495 N N . TRP B 1 94 ? 73.829 39.696 8.380 1.00 14.01 94 TRP B N 1
ATOM 1496 C CA . TRP B 1 94 ? 73.379 39.243 9.691 1.00 13.45 94 TRP B CA 1
ATOM 1497 C C . TRP B 1 94 ? 74.515 39.440 10.683 1.00 21.66 94 TRP B C 1
ATOM 1498 O O . TRP B 1 94 ? 75.612 38.910 10.482 1.00 19.02 94 TRP B O 1
ATOM 1509 N N . ASN B 1 95 ? 74.257 40.210 11.740 1.00 12.37 95 ASN B N 1
ATOM 1510 C CA . ASN B 1 95 ? 75.230 40.444 12.799 1.00 14.95 95 ASN B CA 1
ATOM 1511 C C . ASN B 1 95 ? 74.571 40.160 14.140 1.00 13.09 95 ASN B C 1
ATOM 1512 O O . ASN B 1 95 ? 73.506 40.708 14.438 1.00 16.80 95 ASN B O 1
ATOM 1517 N N . SER B 1 96 ? 75.207 39.324 14.953 1.00 14.09 96 SER B N 1
ATOM 1518 C CA . SER B 1 96 ? 74.561 38.858 16.171 1.00 15.32 96 SER B CA 1
ATOM 1519 C C . SER B 1 96 ? 75.605 38.305 17.127 1.00 18.94 96 SER B C 1
ATOM 1520 O O . SER B 1 96 ? 76.781 38.156 16.784 1.00 19.82 96 SER B O 1
ATOM 1523 N N . THR B 1 97 ? 75.148 37.994 18.338 1.00 17.02 97 THR B N 1
ATOM 1524 C CA . THR B 1 97 ? 75.944 37.311 19.347 1.00 19.86 97 THR B CA 1
ATOM 1525 C C . THR B 1 97 ? 75.113 36.187 19.950 1.00 14.32 97 THR B C 1
ATOM 1526 O O . THR B 1 97 ? 73.891 36.299 20.063 1.00 18.14 97 THR B O 1
ATOM 1530 N N . THR B 1 98 ? 75.781 35.101 20.330 1.00 22.36 98 THR B N 1
ATOM 1531 C CA . THR B 1 98 ? 75.102 33.961 20.932 1.00 23.74 98 THR B CA 1
ATOM 1532 C C . THR B 1 98 ? 75.131 34.057 22.455 1.00 35.64 98 THR B C 1
ATOM 1533 O O . THR B 1 98 ? 75.960 34.754 23.046 1.00 37.06 98 THR B O 1
ATOM 1537 N N . SER B 1 99 ? 74.208 33.332 23.090 1.00 32.04 99 SER B N 1
ATOM 1538 C CA . SER B 1 99 ? 74.161 33.304 24.548 1.00 31.51 99 SER B CA 1
ATOM 1539 C C . SER B 1 99 ? 75.392 32.641 25.155 1.00 37.00 99 SER B C 1
ATOM 1540 O O . SER B 1 99 ? 75.622 32.779 26.362 1.00 43.41 99 SER B O 1
ATOM 1543 N N . ASP B 1 100 ? 76.180 31.923 24.358 1.00 25.92 100 ASP B N 1
ATOM 1544 C CA . ASP B 1 100 ? 77.484 31.449 24.802 1.00 34.93 100 ASP B CA 1
ATOM 1545 C C . ASP B 1 100 ? 78.554 32.526 24.701 1.00 38.20 100 ASP B C 1
ATOM 1546 O O . ASP B 1 100 ? 79.740 32.218 24.862 1.00 34.37 100 ASP B O 1
ATOM 1551 N N . GLY B 1 101 ? 78.156 33.768 24.435 1.00 31.72 101 GLY B N 1
ATOM 1552 C CA . GLY B 1 101 ? 79.084 34.879 24.321 1.00 40.42 101 GLY B CA 1
ATOM 1553 C C . GLY B 1 101 ? 79.979 34.827 23.102 1.00 35.30 101 GLY B C 1
ATOM 1554 O O . GLY B 1 101 ? 81.164 35.171 23.197 1.00 32.69 101 GLY B O 1
ATOM 1555 N N . LYS B 1 102 ? 79.443 34.415 21.954 1.00 34.23 102 LYS B N 1
ATOM 1556 C CA . LYS B 1 102 ? 80.240 34.209 20.753 1.00 17.92 102 LYS B CA 1
ATOM 1557 C C . LYS B 1 102 ? 79.610 34.927 19.567 1.00 30.90 102 LYS B C 1
ATOM 1558 O O . LYS B 1 102 ? 78.389 34.895 19.383 1.00 28.19 102 LYS B O 1
ATOM 1564 N N . LYS B 1 103 ? 80.455 35.564 18.758 1.00 27.00 103 LYS B N 1
ATOM 1565 C CA . LYS B 1 103 ? 79.986 36.365 17.635 1.00 25.17 103 LYS B CA 1
ATOM 1566 C C . LYS B 1 103 ? 79.571 35.477 16.469 1.00 23.88 103 LYS B C 1
ATOM 1567 O O . LYS B 1 103 ? 80.228 34.480 16.160 1.00 22.56 103 LYS B O 1
ATOM 1570 N N . LEU B 1 104 ? 78.478 35.857 15.811 1.00 16.90 104 LEU B N 1
ATOM 1571 C CA . LEU B 1 104 ? 77.919 35.077 14.715 1.00 19.86 104 LEU B CA 1
ATOM 1572 C C . LEU B 1 104 ? 77.542 36.028 13.590 1.00 13.63 104 LEU B C 1
ATOM 1573 O O . LEU B 1 104 ? 76.695 36.908 13.777 1.00 17.81 104 LEU B O 1
ATOM 1578 N N . THR B 1 105 ? 78.169 35.848 12.429 1.00 12.58 105 THR B N 1
ATOM 1579 C CA . THR B 1 105 ? 77.978 36.722 11.282 1.00 9.48 105 THR B CA 1
ATOM 1580 C C . THR B 1 105 ? 77.580 35.893 10.073 1.00 22.11 105 THR B C 1
ATOM 1581 O O . THR B 1 105 ? 78.035 34.758 9.903 1.00 26.34 105 THR B O 1
ATOM 1585 N N . GLY B 1 106 ? 76.735 36.472 9.223 1.00 16.35 106 GLY B N 1
ATOM 1586 C CA . GLY B 1 106 ? 76.275 35.731 8.065 1.00 20.01 106 GLY B CA 1
ATOM 1587 C C . GLY B 1 106 ? 75.795 36.640 6.959 1.00 13.70 106 GLY B C 1
ATOM 1588 O O . GLY B 1 106 ? 75.640 37.852 7.130 1.00 20.89 106 GLY B O 1
ATOM 1589 N N . THR B 1 107 ? 75.565 36.024 5.803 1.00 15.18 107 THR B N 1
ATOM 1590 C CA A THR B 1 107 ? 75.046 36.709 4.629 0.61 15.93 107 THR B CA 1
ATOM 1591 C CA B THR B 1 107 ? 75.047 36.708 4.627 0.39 16.00 107 THR B CA 1
ATOM 1592 C C . THR B 1 107 ? 73.846 35.943 4.103 1.00 22.62 107 THR B C 1
ATOM 1593 O O . THR B 1 107 ? 73.897 34.714 3.962 1.00 17.46 107 THR B O 1
ATOM 1600 N N . LEU B 1 108 ? 72.762 36.661 3.828 1.00 13.66 108 LEU B N 1
ATOM 1601 C CA . LEU B 1 108 ? 71.546 36.078 3.286 1.00 16.64 108 LEU B CA 1
ATOM 1602 C C . LEU B 1 108 ? 71.437 36.446 1.813 1.00 17.66 108 LEU B C 1
ATOM 1603 O O . LEU B 1 108 ? 71.553 37.623 1.454 1.00 24.43 108 LEU B O 1
ATOM 1608 N N . GLN B 1 109 ? 71.225 35.446 0.965 1.00 18.32 109 GLN B N 1
ATOM 1609 C CA . GLN B 1 109 ? 71.130 35.668 -0.470 1.00 28.25 109 GLN B CA 1
ATOM 1610 C C . GLN B 1 109 ? 69.860 35.033 -1.012 1.00 27.52 109 GLN B C 1
ATOM 1611 O O . GLN B 1 109 ? 69.466 33.942 -0.588 1.00 23.98 109 GLN B O 1
ATOM 1615 N N . ARG B 1 110 ? 69.217 35.732 -1.942 1.00 31.96 110 ARG B N 1
ATOM 1616 C CA . ARG B 1 110 ? 68.027 35.223 -2.611 1.00 21.54 110 ARG B CA 1
ATOM 1617 C C . ARG B 1 110 ? 68.398 34.530 -3.917 1.00 39.17 110 ARG B C 1
ATOM 1618 O O . ARG B 1 110 ? 67.886 33.456 -4.227 1.00 49.76 110 ARG B O 1
#

Secondary structure (DSSP, 8-state):
----EEEEEEEEETTS-EEEEEEEEEEEETTEEEEEEEEEETTS-EEEEEEEEEE-TT--EEEEEEEGGGTTEEEEEEEEEEETTEEEEEEEETTS-EEEEEEE-/--GGGTT--EEEEEEEEETTS-EEEEEEEEEEEETTEEEEEEEEEETTS-EEEEEEEEEE-TTS-EEEEEEEGGGTTEEEEEEEEEEETTEEEEEEEETTS-EEEEEEE-

Solvent-accessible surface area: 10047 Å² total; per-residue (Å²): 221,44,7,42,31,45,0,101,8,82,16,66,29,120,79,64,43,66,14,86,7,53,5,6,7,29,73,66,40,136,142,28,20,16,0,0,3,6,4,53,15,78,76,51,97,54,20,13,1,64,14,58,0,26,41,95,154,101,70,44,26,51,0,84,4,36,10,37,40,20,69,98,38,84,2,70,12,80,6,72,62,83,43,104,79,70,0,36,0,76,10,71,17,75,98,53,70,86,22,54,4,54,0,41,121,84,20,99,32,0,59,77,0,37,32,51,0,90,9,79,11,75,33,68,79,70,37,72,16,80,10,48,6,9,8,20,67,68,46,80,125,37,0,19,0,0,4,6,1,44,15,75,78,51,98,51,22,11,1,54,20,44,0,49,13,96,155,99,58,42,6,47,1,90,3,35,9,28,43,29,68,85,38,85,2,53,16,76,5,73,44,85,44,88,80,65,0,38,0,72,11,72,16,74,100,63,83,70,26,49,3,55,0,67,115

Nearest PDB structures (foldseek):
  6czh-assem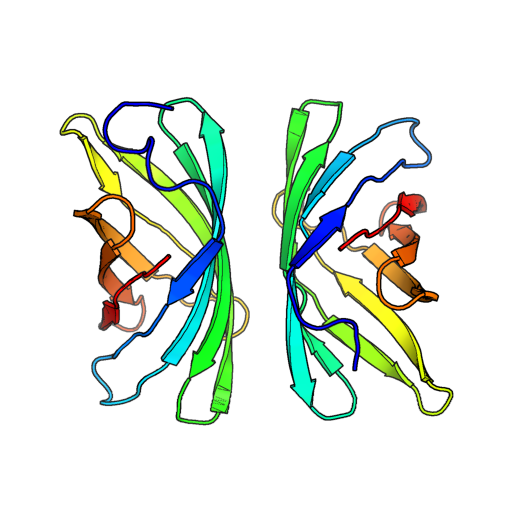bly1_A  TM=1.010E+00  e=8.604E-20  synthetic construct
  6czi-assembly2_B  TM=9.755E-01  e=3.664E-17  synthetic construct
  6ohh-assembly1_A  TM=9.561E-01  e=4.094E-14  synthetic construct
  6czg-assembly2_B  TM=9.247E-01  e=2.814E-14  synthetic construct
  8ah9-assembly1_A  TM=8.972E-01  e=2.288E-08  synthetic construct